Protein AF-A0AAE3U9R0-F1 (afdb_monomer_lite)

Structure (mmCIF, N/CA/C/O backbone):
data_AF-A0AAE3U9R0-F1
#
_entry.id   AF-A0AAE3U9R0-F1
#
loop_
_atom_site.group_PDB
_atom_site.id
_atom_site.type_symbol
_atom_site.label_atom_id
_atom_site.label_alt_id
_atom_site.label_comp_id
_atom_site.label_asym_id
_atom_site.label_entity_id
_atom_site.label_seq_id
_atom_site.pdbx_PDB_ins_code
_atom_site.Cartn_x
_atom_site.Cartn_y
_atom_site.Cartn_z
_atom_site.occupancy
_atom_site.B_iso_or_equiv
_atom_site.auth_seq_id
_atom_site.auth_comp_id
_atom_site.auth_asym_id
_atom_site.auth_atom_id
_atom_site.pdbx_PDB_model_num
ATOM 1 N N . MET A 1 1 ? 64.744 -12.801 -19.631 1.00 51.53 1 MET A N 1
ATOM 2 C CA . MET A 1 1 ? 63.528 -13.128 -20.417 1.00 51.53 1 MET A CA 1
ATOM 3 C C . MET A 1 1 ? 62.252 -13.366 -19.591 1.00 51.53 1 MET A C 1
ATOM 5 O O . MET A 1 1 ? 61.202 -13.497 -20.198 1.00 51.53 1 MET A O 1
ATOM 9 N N . LYS A 1 2 ? 62.270 -13.357 -18.244 1.00 49.38 2 LYS A N 1
ATOM 10 C CA . LYS A 1 2 ? 61.045 -13.528 -17.426 1.00 49.38 2 LYS A CA 1
ATOM 11 C C . LYS A 1 2 ? 60.250 -12.235 -17.146 1.00 49.38 2 LYS A C 1
ATOM 13 O O . LYS A 1 2 ? 59.080 -12.322 -16.808 1.00 49.38 2 LYS A O 1
ATOM 18 N N . ASN A 1 3 ? 60.832 -11.052 -17.374 1.00 50.97 3 ASN A N 1
ATOM 19 C CA . ASN A 1 3 ? 60.183 -9.767 -17.049 1.00 50.97 3 ASN A CA 1
ATOM 20 C C . ASN A 1 3 ? 59.418 -9.115 -18.217 1.00 50.97 3 ASN A C 1
ATOM 22 O O . ASN A 1 3 ? 58.696 -8.151 -18.001 1.00 50.97 3 ASN A O 1
ATOM 26 N N . ILE A 1 4 ? 59.534 -9.638 -19.444 1.00 52.56 4 ILE A N 1
ATOM 27 C CA . ILE A 1 4 ? 58.835 -9.079 -20.618 1.00 52.56 4 ILE A CA 1
ATOM 28 C C . ILE A 1 4 ? 57.393 -9.608 -20.705 1.00 52.56 4 ILE A C 1
ATOM 30 O O . ILE A 1 4 ? 56.491 -8.877 -21.098 1.00 52.56 4 ILE A O 1
ATOM 34 N N . VAL A 1 5 ? 57.141 -10.839 -20.250 1.00 53.44 5 VAL A N 1
ATOM 35 C CA . VAL A 1 5 ? 55.802 -11.460 -20.285 1.00 53.44 5 VAL A CA 1
ATOM 36 C C . VAL A 1 5 ? 54.827 -10.782 -19.310 1.00 53.44 5 VAL A C 1
ATOM 38 O O . VAL A 1 5 ? 53.637 -10.679 -19.595 1.00 53.44 5 VAL A O 1
ATOM 41 N N . PHE A 1 6 ? 55.327 -10.245 -18.193 1.00 50.66 6 PHE A N 1
ATOM 42 C CA . PHE A 1 6 ? 54.487 -9.602 -17.175 1.00 50.66 6 PHE A CA 1
ATOM 43 C C . PHE A 1 6 ? 53.978 -8.215 -17.604 1.00 50.66 6 PHE A C 1
ATOM 45 O O . PHE A 1 6 ? 52.851 -7.840 -17.286 1.00 50.66 6 PHE A O 1
ATOM 52 N N . ILE A 1 7 ? 54.775 -7.478 -18.386 1.00 53.78 7 ILE A N 1
ATOM 53 C CA . ILE A 1 7 ? 54.399 -6.155 -18.905 1.00 53.78 7 ILE A CA 1
ATOM 54 C C . ILE A 1 7 ? 53.303 -6.294 -19.975 1.00 53.78 7 ILE A C 1
ATOM 56 O O . ILE A 1 7 ? 52.332 -5.543 -19.958 1.00 53.78 7 ILE A O 1
ATOM 60 N N . TRP A 1 8 ? 53.378 -7.318 -20.832 1.00 49.31 8 TRP A N 1
ATOM 61 C CA . TRP A 1 8 ? 52.331 -7.597 -21.824 1.00 49.31 8 TRP A CA 1
ATOM 62 C C . TRP A 1 8 ? 51.010 -8.070 -21.196 1.00 49.31 8 TRP A C 1
ATOM 64 O O . TRP A 1 8 ? 49.942 -7.666 -21.656 1.00 49.31 8 TRP A O 1
ATOM 74 N N . ALA A 1 9 ? 51.058 -8.851 -20.111 1.00 52.59 9 ALA A N 1
ATOM 75 C CA . ALA A 1 9 ? 49.856 -9.279 -19.389 1.00 52.59 9 ALA A CA 1
ATOM 76 C C . ALA A 1 9 ? 49.136 -8.109 -18.685 1.00 52.59 9 ALA A C 1
ATOM 78 O O . ALA A 1 9 ? 47.907 -8.052 -18.701 1.00 52.59 9 ALA A O 1
ATOM 79 N N . MET A 1 10 ? 49.869 -7.132 -18.132 1.00 48.03 10 MET A N 1
ATOM 80 C CA . MET A 1 10 ? 49.249 -5.921 -17.573 1.00 48.03 10 MET A CA 1
ATOM 81 C C . MET A 1 10 ? 48.707 -4.972 -18.652 1.00 48.03 10 MET A C 1
ATOM 83 O O . MET A 1 10 ? 47.645 -4.381 -18.450 1.00 48.03 10 MET A O 1
ATOM 87 N N . SER A 1 11 ? 49.360 -4.864 -19.814 1.00 45.25 11 SER A N 1
ATOM 88 C CA . SER A 1 11 ? 48.833 -4.069 -20.933 1.00 45.25 11 SER A CA 1
ATOM 89 C C . SER A 1 11 ? 47.556 -4.669 -21.539 1.00 45.25 11 SER A C 1
ATOM 91 O O . SER A 1 11 ? 46.645 -3.912 -21.865 1.00 45.25 11 SER A O 1
ATOM 93 N N . LEU A 1 12 ? 47.408 -6.000 -21.606 1.00 40.31 12 LEU A N 1
ATOM 94 C CA . LEU A 1 12 ? 46.157 -6.641 -22.054 1.00 40.31 12 LEU A CA 1
ATOM 95 C C . LEU A 1 12 ? 44.992 -6.472 -21.062 1.00 40.31 12 LEU A C 1
ATOM 97 O O . LEU A 1 12 ? 43.841 -6.357 -21.484 1.00 40.31 12 LEU A O 1
ATOM 101 N N . CYS A 1 13 ? 45.270 -6.381 -19.760 1.00 43.38 13 CYS A N 1
ATOM 102 C CA . CYS A 1 13 ? 44.238 -6.081 -18.764 1.00 43.38 13 CYS A CA 1
ATOM 103 C C . CYS A 1 13 ? 43.785 -4.610 -18.791 1.00 43.38 13 CYS A C 1
ATOM 105 O O . CYS A 1 13 ? 42.639 -4.331 -18.447 1.00 43.38 13 CYS A O 1
ATOM 107 N N . MET A 1 14 ? 44.627 -3.672 -19.244 1.00 42.34 14 MET A N 1
ATOM 108 C CA . MET A 1 14 ? 44.237 -2.258 -19.380 1.00 42.34 14 MET A CA 1
ATOM 109 C C . MET A 1 14 ? 43.479 -1.943 -20.678 1.00 42.34 14 MET A C 1
ATOM 111 O O . MET A 1 14 ? 42.683 -1.006 -20.698 1.00 42.34 14 MET A O 1
ATOM 115 N N . VAL A 1 15 ? 43.644 -2.737 -21.742 1.00 43.53 15 VAL A N 1
ATOM 116 C CA . VAL A 1 15 ? 42.887 -2.543 -22.997 1.00 43.53 15 VAL A CA 1
ATOM 117 C C . VAL A 1 15 ? 41.408 -2.940 -22.848 1.00 43.53 15 VAL A C 1
ATOM 119 O O . VAL A 1 15 ? 40.550 -2.341 -23.490 1.00 43.53 15 VAL A O 1
ATOM 122 N N . ASN A 1 16 ? 41.061 -3.842 -21.922 1.00 39.75 16 ASN A N 1
ATOM 123 C CA . ASN A 1 16 ? 39.657 -4.179 -21.639 1.00 39.75 16 ASN A CA 1
ATOM 124 C C . ASN A 1 16 ? 38.906 -3.135 -20.789 1.00 39.75 16 ASN A C 1
ATOM 126 O O . ASN A 1 16 ? 37.683 -3.201 -20.689 1.00 39.75 16 ASN A O 1
ATOM 130 N N . VAL A 1 17 ? 39.596 -2.148 -20.204 1.00 43.44 17 VAL A N 1
ATOM 131 C CA . VAL A 1 17 ? 38.947 -1.091 -19.402 1.00 43.44 17 VAL A CA 1
ATOM 132 C C . VAL A 1 17 ? 38.501 0.097 -20.269 1.00 43.44 17 VAL A C 1
ATOM 134 O O . VAL A 1 17 ? 37.563 0.802 -19.903 1.00 43.44 17 VAL A O 1
ATOM 137 N N . TYR A 1 18 ? 39.073 0.266 -21.466 1.00 38.50 18 TYR A N 1
ATOM 138 C CA . TYR A 1 18 ? 38.728 1.352 -22.399 1.00 38.50 18 TYR A CA 1
ATOM 139 C C . TYR A 1 18 ? 37.767 0.943 -23.531 1.00 38.50 18 TYR A C 1
ATOM 141 O O . TYR A 1 18 ? 37.445 1.752 -24.396 1.00 38.50 18 TYR A O 1
ATOM 149 N N . GLY A 1 19 ? 37.238 -0.284 -23.488 1.00 34.38 19 GLY A N 1
ATOM 150 C CA . GLY A 1 19 ? 36.210 -0.788 -24.406 1.00 34.38 19 GLY A CA 1
ATOM 151 C C . GLY A 1 19 ? 34.762 -0.536 -23.969 1.00 34.38 19 GLY A C 1
ATOM 152 O O . GLY A 1 19 ? 33.849 -1.071 -24.591 1.00 34.38 19 GLY A O 1
ATOM 153 N N . LYS A 1 20 ? 34.505 0.271 -22.927 1.00 40.03 20 LYS A N 1
ATOM 154 C CA . LYS A 1 20 ? 33.169 0.847 -22.700 1.00 40.03 20 LYS A CA 1
ATOM 155 C C . LYS A 1 20 ? 32.967 1.993 -23.689 1.00 40.03 20 LYS A C 1
ATOM 157 O O . LYS A 1 20 ? 32.933 3.160 -23.309 1.00 40.03 20 LYS A O 1
ATOM 162 N N . GLY A 1 21 ? 32.822 1.646 -24.967 1.00 39.19 21 GLY A N 1
ATOM 163 C CA . GLY A 1 21 ? 32.054 2.494 -25.864 1.00 39.19 21 GLY A CA 1
ATOM 164 C C . GLY A 1 21 ? 30.727 2.748 -25.163 1.00 39.19 21 GLY A C 1
ATOM 165 O O . GLY A 1 21 ? 30.045 1.804 -24.764 1.00 39.19 21 GLY A O 1
ATOM 166 N N . THR A 1 22 ? 30.418 4.008 -24.889 1.00 45.16 22 THR A N 1
ATOM 167 C CA . THR A 1 22 ? 29.108 4.424 -24.408 1.00 45.16 22 THR A CA 1
ATOM 168 C C . THR A 1 22 ? 28.106 4.039 -25.489 1.00 45.16 22 THR A C 1
ATOM 170 O O . THR A 1 22 ? 27.842 4.825 -26.394 1.00 45.16 22 THR A O 1
ATOM 173 N N . SER A 1 23 ? 27.603 2.797 -25.446 1.00 57.81 23 SER A N 1
ATOM 174 C CA . SER A 1 23 ? 26.546 2.338 -26.342 1.00 57.81 23 SER A CA 1
ATOM 175 C C . SER A 1 23 ? 25.443 3.376 -26.244 1.00 57.81 23 SER A C 1
ATOM 177 O O . SER A 1 23 ? 24.936 3.626 -25.141 1.00 57.81 23 SER A O 1
ATOM 179 N N . LYS A 1 24 ? 25.153 4.059 -27.349 1.00 70.81 24 LYS A N 1
ATOM 180 C CA . LYS A 1 24 ? 24.226 5.184 -27.341 1.00 70.81 24 LYS A CA 1
ATOM 181 C C . LYS A 1 24 ? 22.866 4.652 -26.903 1.00 70.81 24 LYS A C 1
ATOM 183 O O . LYS A 1 24 ? 22.237 3.888 -27.629 1.00 70.81 24 LYS A O 1
ATOM 188 N N . LYS A 1 25 ? 22.444 5.032 -25.700 1.00 83.31 25 LYS A N 1
ATOM 189 C CA . LYS A 1 25 ? 21.119 4.700 -25.189 1.00 83.31 25 LYS A CA 1
ATOM 190 C C . LYS A 1 25 ? 20.088 5.468 -25.998 1.00 83.31 25 LYS A C 1
ATOM 192 O O . LYS A 1 25 ? 20.292 6.639 -26.316 1.00 83.31 25 LYS A O 1
ATOM 197 N N . LEU A 1 26 ? 19.011 4.789 -26.358 1.00 89.94 26 LEU A N 1
ATOM 198 C CA . LEU A 1 26 ? 17.903 5.368 -27.098 1.00 89.94 26 LEU A CA 1
ATOM 199 C C . LEU A 1 26 ? 16.610 5.057 -26.359 1.00 89.94 26 LEU A C 1
ATOM 201 O O . LEU A 1 26 ? 16.300 3.888 -26.135 1.00 89.94 26 LEU A O 1
ATOM 205 N N . PHE A 1 27 ? 15.840 6.086 -26.024 1.00 93.38 27 PHE A N 1
ATOM 206 C CA . PHE A 1 27 ? 14.496 5.898 -25.498 1.00 93.38 27 PHE A CA 1
ATOM 207 C C . PHE A 1 27 ? 13.456 5.970 -26.612 1.00 93.38 27 PHE A C 1
ATOM 209 O O . PHE A 1 27 ? 13.429 6.918 -27.400 1.00 93.38 27 PHE A O 1
ATOM 216 N N . LEU A 1 28 ? 12.571 4.976 -26.642 1.00 93.94 28 LEU A N 1
ATOM 217 C CA . LEU A 1 28 ? 11.377 4.953 -27.475 1.00 93.94 28 LEU A CA 1
ATOM 218 C C . LEU A 1 28 ? 10.123 5.026 -26.601 1.00 93.94 28 LEU A C 1
ATOM 220 O O . LEU A 1 28 ? 10.100 4.515 -25.480 1.00 93.94 28 LEU A O 1
ATOM 224 N N . SER A 1 29 ? 9.056 5.613 -27.134 1.00 95.56 29 SER A N 1
ATOM 225 C CA . SER A 1 29 ? 7.745 5.666 -26.493 1.00 95.56 29 SER A CA 1
ATOM 226 C C . SER A 1 29 ? 6.625 5.398 -27.484 1.00 95.56 29 SER A C 1
ATOM 228 O O . SER A 1 29 ? 6.721 5.716 -28.667 1.00 95.56 29 SER A O 1
ATOM 230 N N . SER A 1 30 ? 5.527 4.840 -26.991 1.00 94.31 30 SER A N 1
ATOM 231 C CA . SER A 1 30 ? 4.260 4.765 -27.710 1.00 94.31 30 SER A CA 1
ATOM 232 C C . SER A 1 30 ? 3.795 6.141 -28.195 1.00 94.31 30 SER A C 1
ATOM 234 O O . SER A 1 30 ? 3.653 7.075 -27.406 1.00 94.31 30 SER A O 1
ATOM 236 N N . THR A 1 31 ? 3.431 6.238 -29.470 1.00 90.50 31 THR A N 1
ATOM 237 C CA . THR A 1 31 ? 2.897 7.480 -30.064 1.00 90.50 31 THR A CA 1
ATOM 238 C C . THR A 1 31 ? 1.475 7.813 -29.593 1.00 90.50 31 THR A C 1
ATOM 240 O O . THR A 1 31 ? 1.042 8.964 -29.636 1.00 90.50 31 THR A O 1
ATOM 243 N N . LYS A 1 32 ? 0.716 6.809 -29.132 1.00 86.19 32 LYS A N 1
ATOM 244 C CA . LYS A 1 32 ? -0.684 6.951 -28.703 1.00 86.19 32 LYS A CA 1
ATOM 245 C C . LYS A 1 32 ? -0.828 6.789 -27.193 1.00 86.19 32 LYS A C 1
ATOM 247 O O . LYS A 1 32 ? -0.518 5.735 -26.651 1.00 86.19 32 LYS A O 1
ATOM 252 N N . LYS A 1 33 ? -1.486 7.759 -26.548 1.00 78.56 33 LYS A N 1
ATOM 253 C CA . LYS A 1 33 ? -1.755 7.779 -25.092 1.00 78.56 33 LYS A CA 1
ATOM 254 C C . LYS A 1 33 ? -2.581 6.600 -24.555 1.00 78.56 33 LYS A C 1
ATOM 256 O O . LYS A 1 33 ? -2.585 6.360 -23.357 1.00 78.56 33 LYS A O 1
ATOM 261 N N . LYS A 1 34 ? -3.299 5.867 -25.417 1.00 80.69 34 LYS A N 1
ATOM 262 C CA . LYS A 1 34 ? -4.110 4.703 -25.008 1.00 80.69 34 LYS A CA 1
ATOM 263 C C . LYS A 1 34 ? -3.252 3.557 -24.454 1.00 80.69 34 LYS A C 1
ATOM 265 O O . LYS A 1 34 ? -3.737 2.772 -23.644 1.00 80.69 34 LYS A O 1
ATOM 270 N N . HIS A 1 35 ? -2.009 3.439 -24.916 1.00 83.56 35 HIS A N 1
ATOM 271 C CA . HIS A 1 35 ? -1.104 2.367 -24.527 1.00 83.56 35 HIS A CA 1
ATOM 272 C C . HIS A 1 35 ? 0.252 2.966 -24.185 1.00 83.56 35 HIS A C 1
ATOM 274 O O . HIS A 1 35 ? 1.057 3.142 -25.085 1.00 83.56 35 HIS A O 1
ATOM 280 N N . THR A 1 36 ? 0.498 3.271 -22.913 1.00 92.19 36 THR A N 1
ATOM 281 C CA . THR A 1 36 ? 1.771 3.855 -22.481 1.00 92.19 36 THR A CA 1
ATOM 282 C C . THR A 1 36 ? 2.850 2.780 -22.435 1.00 92.19 36 THR A C 1
ATO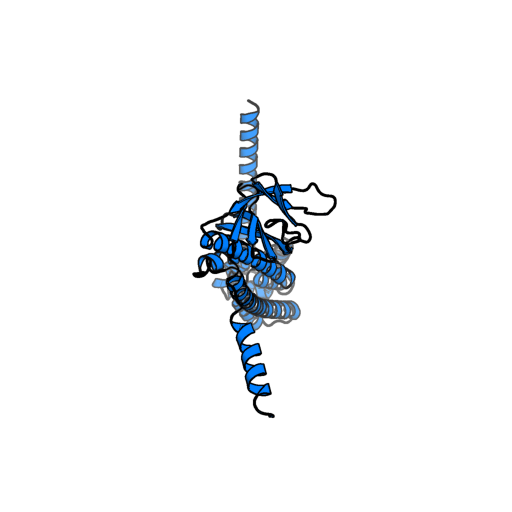M 284 O O . THR A 1 36 ? 2.845 1.916 -21.555 1.00 92.19 36 THR A O 1
ATOM 287 N N . VAL A 1 37 ? 3.764 2.822 -23.401 1.00 95.12 37 VAL A N 1
ATOM 288 C CA . VAL A 1 37 ? 4.928 1.932 -23.467 1.00 95.12 37 VAL A CA 1
ATOM 289 C C . VAL A 1 37 ? 6.182 2.779 -23.582 1.00 95.12 37 VAL A C 1
ATOM 291 O O . VAL A 1 37 ? 6.247 3.632 -24.459 1.00 95.12 37 VAL A O 1
ATOM 294 N N . PHE A 1 38 ? 7.172 2.505 -22.739 1.00 96.25 38 PHE A N 1
ATOM 295 C CA . PHE A 1 38 ? 8.518 3.063 -22.828 1.00 96.25 38 PHE A CA 1
ATOM 296 C C . PHE A 1 38 ? 9.519 1.943 -23.067 1.00 96.25 38 PHE A C 1
ATOM 298 O O . PHE A 1 38 ? 9.351 0.841 -22.546 1.00 96.25 38 PHE A O 1
ATOM 305 N N . ILE A 1 39 ? 10.547 2.209 -23.864 1.00 95.62 39 ILE A N 1
ATOM 306 C CA . ILE A 1 39 ? 11.586 1.234 -24.180 1.00 95.62 39 ILE A CA 1
ATOM 307 C C . ILE A 1 39 ? 12.941 1.930 -24.119 1.00 95.62 39 ILE A C 1
ATOM 309 O O . ILE A 1 39 ? 13.149 2.910 -24.825 1.00 95.62 39 ILE A O 1
ATOM 313 N N . GLU A 1 40 ? 13.862 1.422 -23.307 1.00 95.12 40 GLU A N 1
ATOM 314 C CA . GLU A 1 40 ? 15.283 1.769 -23.407 1.00 95.12 40 GLU A CA 1
ATOM 315 C C . GLU A 1 40 ? 15.958 0.753 -24.327 1.00 95.12 40 GLU A C 1
ATOM 317 O O . GLU A 1 40 ? 15.864 -0.446 -24.082 1.00 95.12 40 GLU A O 1
ATOM 322 N N . ILE A 1 41 ? 16.642 1.212 -25.371 1.00 92.38 41 ILE A N 1
ATOM 323 C CA . ILE A 1 41 ? 17.414 0.373 -26.291 1.00 92.38 41 ILE A CA 1
ATOM 324 C C . ILE A 1 41 ? 18.900 0.702 -26.158 1.00 92.38 41 ILE A C 1
ATOM 326 O O . ILE A 1 41 ? 19.290 1.868 -26.090 1.00 92.38 41 ILE A O 1
ATOM 330 N N . ASN A 1 42 ? 19.725 -0.342 -26.167 1.00 90.06 42 ASN A N 1
ATOM 331 C CA . ASN A 1 42 ? 21.160 -0.275 -26.422 1.00 90.06 42 ASN A CA 1
ATOM 332 C C . ASN A 1 42 ? 21.533 -1.230 -27.577 1.00 90.06 42 ASN A C 1
ATOM 334 O O . ASN A 1 42 ? 20.665 -1.822 -28.219 1.00 90.06 42 ASN A O 1
ATOM 338 N N . ASP A 1 43 ? 22.828 -1.393 -27.849 1.00 86.06 43 ASP A N 1
ATOM 339 C CA . ASP A 1 43 ? 23.314 -2.148 -29.013 1.00 86.06 43 ASP A CA 1
ATOM 340 C C . ASP A 1 43 ? 22.899 -3.631 -29.032 1.00 86.06 43 ASP A C 1
ATOM 342 O O . ASP A 1 43 ? 22.814 -4.231 -30.111 1.00 86.06 43 ASP A O 1
ATOM 346 N N . GLN A 1 44 ? 22.653 -4.223 -27.857 1.00 88.19 44 GLN A N 1
ATOM 347 C CA . GLN A 1 44 ? 22.435 -5.662 -27.675 1.00 88.19 44 GLN A CA 1
ATOM 348 C C . GLN A 1 44 ? 21.081 -6.009 -27.046 1.00 88.19 44 GLN A C 1
ATOM 350 O O . GLN A 1 44 ? 20.549 -7.094 -27.297 1.00 88.19 44 GLN A O 1
ATOM 355 N N . SER A 1 45 ? 20.511 -5.115 -26.240 1.00 92.12 45 SER A N 1
ATOM 356 C CA . SER A 1 45 ? 19.269 -5.359 -25.517 1.00 92.12 45 SER A CA 1
ATOM 357 C C . SER A 1 45 ? 18.320 -4.167 -25.526 1.00 92.12 45 SER A C 1
ATOM 359 O O . SER A 1 45 ? 18.711 -3.019 -25.744 1.00 92.12 45 SER A O 1
ATOM 361 N N . ALA A 1 46 ? 17.052 -4.468 -25.267 1.00 93.88 46 ALA A N 1
ATOM 362 C CA . ALA A 1 46 ? 16.025 -3.481 -25.002 1.00 93.88 46 ALA A CA 1
ATOM 363 C C . ALA A 1 46 ? 15.281 -3.825 -23.707 1.00 93.88 46 ALA A C 1
ATOM 365 O O . ALA A 1 46 ? 15.014 -4.994 -23.431 1.00 93.88 46 ALA A O 1
ATOM 366 N N . TYR A 1 47 ? 14.928 -2.808 -22.930 1.00 95.56 47 TYR A N 1
ATOM 367 C CA . TYR A 1 47 ? 14.132 -2.928 -21.714 1.00 95.56 47 TYR A CA 1
ATOM 368 C C . TYR A 1 47 ? 12.803 -2.228 -21.922 1.00 95.56 47 TYR A C 1
ATOM 370 O O . TYR A 1 47 ? 12.763 -1.021 -22.154 1.00 95.56 47 TYR A O 1
ATOM 378 N N . LEU A 1 48 ? 11.719 -2.990 -21.848 1.00 96.06 48 LEU A N 1
ATOM 379 C CA . LEU A 1 48 ? 10.368 -2.499 -22.056 1.00 96.06 48 LEU A CA 1
ATOM 380 C C . LEU A 1 48 ? 9.661 -2.256 -20.723 1.00 96.06 48 LEU A C 1
ATOM 382 O O . LEU A 1 48 ? 9.708 -3.093 -19.825 1.00 96.06 48 LEU A O 1
ATOM 386 N N . PHE A 1 49 ? 8.922 -1.151 -20.653 1.00 96.44 49 PHE A N 1
ATOM 387 C CA . PHE A 1 49 ? 8.035 -0.775 -19.558 1.00 96.44 49 PHE A CA 1
ATOM 388 C C . PHE A 1 49 ? 6.647 -0.482 -20.118 1.00 96.44 49 PHE A C 1
ATOM 390 O O . PHE A 1 49 ? 6.451 0.482 -20.857 1.00 96.44 49 PHE A O 1
ATOM 397 N N . ARG A 1 50 ? 5.657 -1.292 -19.750 1.00 94.62 50 ARG A N 1
ATOM 398 C CA . ARG A 1 50 ? 4.246 -1.029 -20.044 1.00 94.62 50 ARG A CA 1
ATOM 399 C C . ARG A 1 50 ? 3.584 -0.454 -18.803 1.00 94.62 50 ARG A C 1
ATOM 401 O O . ARG A 1 50 ? 3.527 -1.121 -17.768 1.00 94.62 50 ARG A O 1
ATOM 408 N N . LEU A 1 51 ? 3.051 0.757 -18.921 1.00 94.25 51 LEU A N 1
ATOM 409 C CA . LEU A 1 51 ? 2.405 1.458 -17.818 1.00 94.25 51 LEU A CA 1
ATOM 410 C C . LEU A 1 51 ? 0.889 1.553 -18.014 1.00 94.25 51 LEU A C 1
ATOM 412 O O . LEU A 1 51 ? 0.388 1.735 -19.124 1.00 94.25 51 LEU A O 1
ATOM 416 N N . GLY A 1 52 ? 0.160 1.454 -16.907 1.00 91.31 52 GLY A N 1
ATOM 417 C CA . GLY A 1 52 ? -1.250 1.813 -16.798 1.00 91.31 52 GLY A CA 1
ATOM 418 C C . GLY A 1 52 ? -1.390 3.156 -16.103 1.00 91.31 52 GLY A C 1
ATOM 419 O O . GLY A 1 52 ? -0.631 3.439 -15.184 1.00 91.31 52 GLY A O 1
ATOM 420 N N . TYR A 1 53 ? -2.347 3.977 -16.524 1.00 88.56 53 TYR A N 1
ATOM 421 C CA . TYR A 1 53 ? -2.643 5.251 -15.872 1.00 88.56 53 TYR A CA 1
ATOM 422 C C . TYR A 1 53 ? -3.827 5.102 -14.916 1.00 88.56 53 TYR A C 1
ATOM 424 O O . TYR A 1 53 ? -4.869 4.557 -15.286 1.00 88.56 53 TYR A O 1
ATOM 432 N N . TRP A 1 54 ? -3.669 5.613 -13.700 1.00 83.12 54 TRP A N 1
ATOM 433 C CA . TRP A 1 54 ? -4.665 5.571 -12.640 1.00 83.12 54 TRP A CA 1
ATOM 434 C C . TRP A 1 54 ? -4.984 6.990 -12.200 1.00 83.12 54 TRP A C 1
ATOM 436 O O . TRP A 1 54 ? -4.108 7.718 -11.742 1.00 83.12 54 TRP A O 1
ATOM 446 N N . ASN A 1 55 ? -6.256 7.369 -12.297 1.00 81.31 55 ASN A N 1
ATOM 447 C CA . ASN A 1 55 ? -6.748 8.626 -11.748 1.00 81.31 55 ASN A CA 1
ATOM 448 C C . ASN A 1 55 ? -7.553 8.335 -10.476 1.00 81.31 55 ASN A C 1
ATOM 450 O O . ASN A 1 55 ? -8.570 7.636 -10.528 1.00 81.31 55 ASN A O 1
ATOM 454 N N . LYS A 1 56 ? -7.079 8.820 -9.326 1.00 75.94 56 LYS A N 1
ATOM 455 C CA . LYS A 1 56 ? -7.734 8.659 -8.023 1.00 75.94 56 LYS A CA 1
ATOM 456 C C . LYS A 1 56 ? -7.917 10.031 -7.362 1.00 75.94 56 LYS A C 1
ATOM 458 O O . LYS A 1 56 ? -7.165 10.951 -7.661 1.00 75.94 56 LYS A O 1
ATOM 463 N N . PRO A 1 57 ? -8.859 10.176 -6.410 1.00 75.44 57 PRO A N 1
ATOM 464 C CA . PRO A 1 57 ? -9.067 11.446 -5.703 1.00 75.44 57 PRO A CA 1
ATOM 465 C C . PRO A 1 57 ? -7.815 11.997 -5.000 1.00 75.44 57 PRO A C 1
ATOM 467 O O . PRO A 1 57 ? -7.690 13.200 -4.829 1.00 75.44 57 PRO A O 1
ATOM 470 N N . MET A 1 58 ? -6.895 11.114 -4.598 1.00 72.19 58 MET A N 1
ATOM 471 C CA . MET A 1 58 ? -5.631 11.456 -3.929 1.00 72.19 58 MET A CA 1
ATOM 472 C C . MET A 1 58 ? -4.499 11.820 -4.905 1.00 72.19 58 MET A C 1
ATOM 474 O O . MET A 1 58 ? -3.418 12.184 -4.458 1.00 72.19 58 MET A O 1
ATOM 478 N N . GLY A 1 59 ? -4.725 11.703 -6.216 1.00 75.62 59 GLY A N 1
ATOM 479 C CA . GLY A 1 59 ? -3.736 12.000 -7.246 1.00 75.62 59 GLY A CA 1
ATOM 480 C C . GLY A 1 59 ? -3.817 11.055 -8.441 1.00 75.62 59 GLY A C 1
ATOM 481 O O . GLY A 1 59 ? -4.454 9.997 -8.405 1.00 75.62 59 GLY A O 1
ATOM 482 N N . SER A 1 60 ? -3.135 11.438 -9.515 1.00 82.06 60 SER A N 1
ATOM 483 C CA . SER A 1 60 ? -2.912 10.565 -10.661 1.00 82.06 60 SER A CA 1
ATOM 484 C C . SER A 1 60 ? -1.550 9.895 -10.576 1.00 82.06 60 SER A C 1
ATOM 486 O O . SER A 1 60 ? -0.561 10.562 -10.284 1.00 82.06 60 SER A O 1
ATOM 488 N N . SER A 1 61 ? -1.487 8.607 -10.889 1.00 87.62 61 SER A N 1
ATOM 489 C CA . SER A 1 61 ? -0.239 7.850 -10.945 1.00 87.62 61 SER A CA 1
ATOM 490 C C . SER A 1 61 ? -0.209 6.905 -12.139 1.00 87.62 61 SER A C 1
ATOM 492 O O . SER A 1 61 ? -1.210 6.665 -12.819 1.00 87.62 61 SER A O 1
ATOM 494 N N . TYR A 1 62 ? 0.970 6.356 -12.379 1.00 91.06 62 TYR A N 1
ATOM 495 C CA . TYR A 1 62 ? 1.183 5.209 -13.228 1.00 91.06 62 TYR A CA 1
ATOM 496 C C . TYR A 1 62 ? 1.341 3.952 -12.373 1.00 91.06 62 TYR A C 1
ATOM 498 O O . TYR A 1 62 ? 1.823 3.996 -11.243 1.00 91.06 62 TYR A O 1
ATOM 506 N N . SER A 1 63 ? 0.972 2.810 -12.941 1.00 90.75 63 SER A N 1
ATOM 507 C CA . SER A 1 63 ? 1.320 1.485 -12.434 1.00 90.75 63 SER A CA 1
ATOM 508 C C . SER A 1 63 ? 2.124 0.742 -13.489 1.00 90.75 63 SER A C 1
ATOM 510 O O . SER A 1 63 ? 1.757 0.746 -14.666 1.00 90.75 63 SER A O 1
ATOM 512 N N . LEU A 1 64 ? 3.166 0.043 -13.074 1.00 93.38 64 LEU A N 1
ATOM 513 C CA . LEU A 1 64 ? 3.916 -0.865 -13.920 1.00 93.38 64 LEU A CA 1
ATOM 514 C C . LEU A 1 64 ? 3.088 -2.138 -14.134 1.00 93.38 64 LEU A C 1
ATOM 516 O O . LEU A 1 64 ? 2.886 -2.917 -13.210 1.00 93.38 64 LEU A O 1
ATOM 520 N N . ILE A 1 65 ? 2.569 -2.320 -15.349 1.00 91.19 65 ILE A N 1
ATOM 521 C CA . ILE A 1 65 ? 1.771 -3.501 -15.717 1.00 91.19 65 ILE A CA 1
ATOM 522 C C . ILE A 1 65 ? 2.698 -4.661 -16.065 1.00 91.19 65 ILE A C 1
ATOM 524 O O . ILE A 1 65 ? 2.457 -5.799 -15.675 1.00 91.19 65 ILE A O 1
ATOM 528 N N . GLN A 1 66 ? 3.732 -4.370 -16.852 1.00 91.31 66 GLN A N 1
ATOM 529 C CA . GLN A 1 66 ? 4.633 -5.377 -17.387 1.00 91.31 66 GLN A CA 1
ATOM 530 C C . GLN A 1 66 ? 5.996 -4.756 -17.670 1.00 91.31 66 GLN A C 1
ATOM 532 O O . GLN A 1 66 ? 6.087 -3.635 -18.178 1.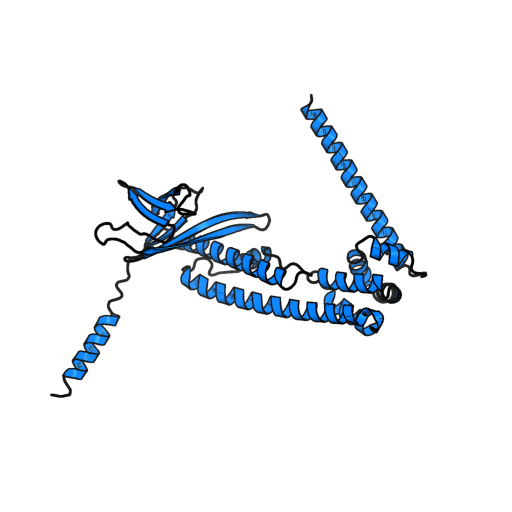00 91.31 66 GLN A O 1
ATOM 537 N N . THR A 1 67 ? 7.038 -5.532 -17.400 1.00 94.00 67 THR A N 1
ATOM 538 C CA . THR A 1 67 ? 8.374 -5.327 -17.951 1.00 94.00 67 THR A CA 1
ATOM 539 C C . THR A 1 67 ? 8.761 -6.514 -18.818 1.00 94.00 67 THR A C 1
ATOM 541 O O . THR A 1 67 ? 8.267 -7.624 -18.616 1.00 94.00 67 THR A O 1
ATOM 544 N N . ASP A 1 68 ? 9.622 -6.285 -19.802 1.00 94.12 68 ASP A N 1
ATOM 545 C CA . ASP A 1 68 ? 10.252 -7.360 -20.567 1.00 94.12 68 ASP A CA 1
ATOM 546 C C . ASP A 1 68 ? 11.682 -6.949 -20.925 1.00 94.12 68 ASP A C 1
ATOM 548 O O . ASP A 1 68 ? 11.969 -5.762 -21.111 1.00 94.12 68 ASP A O 1
ATOM 552 N N . THR A 1 69 ? 12.565 -7.935 -21.021 1.00 94.44 69 THR A N 1
ATOM 553 C CA . THR A 1 69 ? 13.936 -7.748 -21.492 1.00 94.44 69 THR A CA 1
ATOM 554 C C . THR A 1 69 ? 14.043 -8.447 -22.832 1.00 94.44 69 THR A C 1
ATOM 556 O O . THR A 1 69 ? 13.821 -9.652 -22.932 1.00 94.44 69 THR A O 1
ATOM 559 N N . LEU A 1 70 ? 14.379 -7.691 -23.868 1.00 94.75 70 LEU A N 1
ATOM 560 C CA . LEU A 1 70 ? 14.479 -8.192 -25.225 1.00 94.75 70 LEU A CA 1
ATOM 561 C C . LEU A 1 70 ? 15.942 -8.247 -25.652 1.00 94.75 70 LEU A C 1
ATOM 563 O O . LEU A 1 70 ? 16.724 -7.340 -25.362 1.00 94.75 70 LEU A O 1
ATOM 567 N N . SER A 1 71 ? 16.292 -9.284 -26.404 1.00 93.88 71 SER A N 1
ATOM 568 C CA . SER A 1 71 ? 17.614 -9.436 -27.006 1.00 93.88 71 SER A CA 1
ATOM 569 C C . SER A 1 71 ? 17.546 -9.171 -28.501 1.00 93.88 71 SER A C 1
ATOM 571 O O . SER A 1 71 ? 16.609 -9.604 -29.186 1.00 93.88 71 SER A O 1
ATOM 573 N N . ARG A 1 72 ? 18.554 -8.468 -29.014 1.00 90.12 72 ARG A N 1
ATOM 574 C CA . ARG A 1 72 ? 18.707 -8.242 -30.449 1.00 90.12 72 ARG A CA 1
ATOM 575 C C . ARG A 1 72 ? 18.950 -9.572 -31.158 1.00 90.12 72 ARG A C 1
ATOM 577 O O . ARG A 1 72 ? 19.823 -10.335 -30.759 1.00 90.12 72 ARG A O 1
ATOM 584 N N . GLN A 1 73 ? 18.186 -9.842 -32.210 1.00 87.62 73 GLN A N 1
ATOM 585 C CA . GLN A 1 73 ? 18.251 -11.129 -32.915 1.00 87.62 73 GLN A CA 1
ATOM 586 C C . GLN A 1 73 ? 19.230 -11.136 -34.088 1.00 87.62 73 GLN A C 1
ATOM 588 O O . GLN A 1 73 ? 19.745 -12.185 -34.459 1.00 87.62 73 GLN A O 1
ATOM 593 N N . SER A 1 74 ? 19.484 -9.978 -34.698 1.00 76.56 74 SER A N 1
ATOM 594 C CA . SER A 1 74 ? 20.393 -9.870 -35.836 1.00 76.56 74 SER A CA 1
ATOM 595 C C . SER A 1 74 ? 21.132 -8.539 -35.825 1.00 76.56 74 SER A C 1
ATOM 597 O O . SER A 1 74 ? 20.569 -7.498 -35.484 1.00 76.56 74 SER A O 1
ATOM 599 N N . SER A 1 75 ? 22.401 -8.560 -36.232 1.00 67.56 75 SER A N 1
ATOM 600 C CA . SER A 1 75 ? 23.181 -7.345 -36.477 1.00 67.56 75 SER A CA 1
ATOM 601 C C . SER A 1 75 ? 22.703 -6.593 -37.727 1.00 67.56 75 SER A C 1
ATOM 603 O O . SER A 1 75 ? 22.917 -5.386 -37.815 1.00 67.56 75 SER A O 1
ATOM 605 N N . ILE A 1 76 ? 22.016 -7.276 -38.652 1.00 67.25 76 ILE A N 1
ATOM 606 C CA . ILE A 1 76 ? 21.572 -6.728 -39.943 1.00 67.25 76 ILE A CA 1
ATOM 607 C C . ILE A 1 76 ? 20.297 -5.888 -39.783 1.00 67.25 76 ILE A C 1
ATOM 609 O O . ILE A 1 76 ? 20.196 -4.814 -40.369 1.00 67.25 76 ILE A O 1
ATOM 613 N N . ASP A 1 77 ? 19.345 -6.334 -38.958 1.00 72.44 77 ASP A N 1
ATOM 614 C CA . ASP A 1 77 ? 18.163 -5.538 -38.614 1.00 72.44 77 ASP A CA 1
ATOM 615 C C . ASP A 1 77 ? 18.394 -4.823 -37.278 1.00 72.44 77 ASP A C 1
ATOM 617 O O . ASP A 1 77 ? 18.324 -5.421 -36.202 1.00 72.44 77 ASP A O 1
ATOM 621 N N . ALA A 1 78 ? 18.693 -3.525 -37.353 1.00 73.00 78 ALA A N 1
ATOM 622 C CA . ALA A 1 78 ? 18.979 -2.690 -36.190 1.00 73.00 78 ALA A CA 1
ATOM 623 C C . ALA A 1 78 ? 17.828 -2.603 -35.174 1.00 73.00 78 ALA A C 1
ATOM 625 O O . ALA A 1 78 ? 18.072 -2.209 -34.037 1.00 73.00 78 ALA A O 1
ATOM 626 N N . TYR A 1 79 ? 16.602 -2.980 -35.554 1.00 80.19 79 TYR A N 1
ATOM 627 C CA . TYR A 1 79 ? 15.415 -2.829 -34.714 1.00 80.19 79 TYR A CA 1
ATOM 628 C C . TYR A 1 79 ? 14.668 -4.138 -34.453 1.00 80.19 79 TYR A C 1
ATOM 630 O O . TYR A 1 79 ? 13.546 -4.097 -33.946 1.00 80.19 79 TYR A O 1
ATOM 638 N N . LEU A 1 80 ? 15.274 -5.292 -34.746 1.00 89.75 80 LEU A N 1
ATOM 639 C CA . LEU A 1 80 ? 14.693 -6.588 -34.405 1.00 89.75 80 LEU A CA 1
ATOM 640 C C . LEU A 1 80 ? 15.143 -7.051 -33.014 1.00 89.75 80 LEU A C 1
ATOM 642 O O . LEU A 1 80 ? 16.215 -7.643 -32.849 1.00 89.75 80 LEU A O 1
ATOM 646 N N . PHE A 1 81 ? 14.274 -6.834 -32.027 1.00 93.56 81 PHE A N 1
ATOM 647 C CA . PHE A 1 81 ? 14.448 -7.318 -30.655 1.00 93.56 81 PHE A CA 1
ATOM 648 C C . PHE A 1 81 ? 13.301 -8.255 -30.284 1.00 93.56 81 PHE A C 1
ATOM 650 O O . PHE A 1 81 ? 12.142 -7.969 -30.584 1.00 93.56 81 PHE A O 1
ATOM 657 N N . ILE A 1 82 ? 13.612 -9.367 -29.620 1.00 92.69 82 ILE A N 1
ATOM 658 C CA . ILE A 1 82 ? 12.617 -10.349 -29.169 1.00 92.69 82 ILE A CA 1
ATOM 659 C C . ILE A 1 82 ? 12.817 -10.605 -27.676 1.00 92.69 82 ILE A C 1
ATOM 661 O O . ILE A 1 82 ? 13.940 -10.863 -27.241 1.00 92.69 82 ILE A O 1
ATOM 665 N N . GLY A 1 83 ? 11.733 -10.493 -26.911 1.00 91.56 83 GLY A N 1
ATOM 666 C CA . GLY A 1 83 ? 11.633 -10.880 -25.506 1.00 91.56 83 GLY A CA 1
ATOM 667 C C . GLY A 1 83 ? 10.668 -12.046 -25.324 1.00 91.56 83 GLY A C 1
ATOM 668 O O . GLY A 1 83 ? 10.326 -12.745 -26.278 1.00 91.56 83 GLY A O 1
ATOM 669 N N . THR A 1 84 ? 10.206 -12.243 -24.092 1.00 89.44 84 THR A N 1
ATOM 670 C CA . THR A 1 84 ? 9.329 -13.378 -23.754 1.00 89.44 84 THR A CA 1
ATOM 671 C C . THR A 1 84 ? 7.950 -13.223 -24.387 1.00 89.44 84 THR A C 1
ATOM 673 O O . THR A 1 84 ? 7.421 -14.148 -24.994 1.00 89.44 84 THR A O 1
ATOM 676 N N . ASN A 1 85 ? 7.375 -12.029 -24.252 1.00 87.56 85 ASN A N 1
ATOM 677 C CA . ASN A 1 85 ? 5.999 -11.718 -24.643 1.00 87.56 85 ASN A CA 1
ATOM 678 C C . ASN A 1 85 ? 5.935 -10.492 -25.560 1.00 87.56 85 ASN A C 1
ATOM 680 O O . ASN A 1 85 ? 4.860 -9.959 -25.852 1.00 87.56 85 ASN A O 1
ATOM 684 N N . THR A 1 86 ? 7.100 -10.002 -25.977 1.00 93.06 86 THR A N 1
ATOM 685 C CA . THR A 1 86 ? 7.239 -8.741 -26.687 1.00 93.06 86 THR A CA 1
ATOM 686 C C . THR A 1 86 ? 8.214 -8.864 -27.847 1.00 93.06 86 THR A C 1
ATOM 688 O O . THR A 1 86 ? 9.187 -9.617 -27.808 1.00 93.06 86 THR A O 1
ATOM 691 N N . LYS A 1 87 ? 7.942 -8.117 -28.914 1.00 94.00 87 LYS A N 1
ATOM 692 C CA . LYS A 1 87 ? 8.827 -8.007 -30.072 1.00 94.00 87 LYS A CA 1
ATOM 693 C C . LYS A 1 87 ? 8.869 -6.568 -30.546 1.00 94.00 87 LYS A C 1
ATOM 695 O O . LYS A 1 87 ? 7.821 -5.955 -30.727 1.00 94.00 87 LYS A O 1
ATOM 700 N N . ILE A 1 88 ? 10.063 -6.054 -30.801 1.00 94.38 88 ILE A N 1
ATOM 701 C CA . ILE A 1 88 ? 10.263 -4.797 -31.520 1.00 94.38 88 ILE A CA 1
ATOM 702 C C . ILE A 1 88 ? 10.638 -5.160 -32.949 1.00 94.38 88 ILE A C 1
ATOM 704 O O . ILE A 1 88 ? 11.441 -6.066 -33.179 1.00 94.38 88 ILE A O 1
ATOM 708 N N . GLN A 1 89 ? 10.006 -4.492 -33.906 1.00 93.19 89 GLN A N 1
ATOM 709 C CA . GLN A 1 89 ? 10.354 -4.630 -35.310 1.00 93.19 89 GLN A CA 1
ATOM 710 C C . GLN A 1 89 ? 10.094 -3.332 -36.062 1.00 93.19 89 GLN A C 1
ATOM 712 O O . GLN A 1 89 ? 9.170 -2.574 -35.743 1.00 93.19 89 GLN A O 1
ATOM 717 N N . LYS A 1 90 ? 10.880 -3.121 -37.113 1.00 91.31 90 LYS A N 1
ATOM 718 C CA . LYS A 1 90 ? 10.583 -2.122 -38.127 1.00 91.31 90 LYS A CA 1
ATOM 719 C C . LYS A 1 90 ? 9.681 -2.742 -39.189 1.00 91.31 90 LYS A C 1
ATOM 721 O O . LYS A 1 90 ? 9.925 -3.849 -39.654 1.00 91.31 90 LYS A O 1
ATOM 726 N N . ASP A 1 91 ? 8.626 -2.031 -39.552 1.00 89.81 91 ASP A N 1
ATOM 727 C CA . ASP A 1 91 ? 7.734 -2.400 -40.647 1.00 89.81 91 ASP A CA 1
ATOM 728 C C . ASP A 1 91 ? 7.591 -1.173 -41.549 1.00 89.81 91 ASP A C 1
ATOM 730 O O . ASP A 1 91 ? 7.137 -0.110 -41.111 1.00 89.81 91 ASP A O 1
ATOM 734 N N . GLN A 1 92 ? 8.084 -1.295 -42.784 1.00 87.00 92 GLN A N 1
ATOM 735 C CA . GLN A 1 92 ? 8.316 -0.174 -43.696 1.00 87.00 92 GLN A CA 1
ATOM 736 C C . GLN A 1 92 ? 9.203 0.904 -43.036 1.00 87.00 92 GLN A C 1
ATOM 738 O O . GLN A 1 92 ? 10.353 0.640 -42.686 1.00 87.00 92 GLN A O 1
ATOM 743 N N . ASN A 1 93 ? 8.674 2.112 -42.834 1.00 87.25 93 ASN A N 1
ATOM 744 C CA . ASN A 1 93 ? 9.382 3.241 -42.226 1.00 87.25 93 ASN A CA 1
ATOM 745 C C . ASN A 1 93 ? 8.956 3.524 -40.781 1.00 87.25 93 ASN A C 1
ATOM 747 O O . ASN A 1 93 ? 9.313 4.566 -40.240 1.00 87.25 93 ASN A O 1
ATOM 751 N N . LYS A 1 94 ? 8.206 2.616 -40.148 1.00 93.19 94 LYS A N 1
ATOM 752 C CA . LYS A 1 94 ? 7.689 2.804 -38.791 1.00 93.19 94 LYS A CA 1
ATOM 753 C C . LYS A 1 94 ? 8.195 1.726 -37.845 1.00 93.19 94 LYS A C 1
ATOM 755 O O . LYS A 1 94 ? 8.389 0.575 -38.239 1.00 93.19 94 LYS A O 1
ATOM 760 N N . LEU A 1 95 ? 8.400 2.110 -36.589 1.00 94.38 95 LEU A N 1
ATOM 761 C CA . LEU A 1 95 ? 8.760 1.192 -35.519 1.00 94.38 95 LEU A CA 1
ATOM 762 C C . LEU A 1 95 ? 7.510 0.760 -34.765 1.00 94.38 95 LEU A C 1
ATOM 764 O O . LEU A 1 95 ? 6.630 1.563 -34.445 1.00 94.38 95 LEU A O 1
ATOM 768 N N . TYR A 1 96 ? 7.450 -0.532 -34.470 1.00 95.44 96 TYR A N 1
ATOM 769 C CA . TYR A 1 96 ? 6.355 -1.120 -33.725 1.00 95.44 96 TYR A CA 1
ATOM 770 C C . TYR A 1 96 ? 6.878 -1.981 -32.591 1.00 95.44 96 TYR A C 1
ATOM 772 O O . TYR A 1 96 ? 7.843 -2.729 -32.755 1.00 95.44 96 TYR A O 1
ATOM 780 N N . VAL A 1 97 ? 6.159 -1.937 -31.475 1.00 95.38 97 VAL A N 1
ATOM 781 C CA . VAL A 1 97 ? 6.198 -2.983 -30.464 1.00 95.38 97 VAL A CA 1
ATOM 782 C C . VAL A 1 97 ? 4.952 -3.851 -30.596 1.00 95.38 97 VAL A C 1
ATOM 784 O O . VAL A 1 97 ? 3.822 -3.363 -30.691 1.00 95.38 97 VAL A O 1
ATOM 787 N N . LEU A 1 98 ? 5.174 -5.154 -30.646 1.00 94.50 98 LEU A N 1
ATOM 788 C CA . LEU A 1 98 ? 4.155 -6.184 -30.623 1.00 94.50 98 LEU A CA 1
ATOM 789 C C . LEU A 1 98 ? 4.106 -6.743 -29.207 1.00 94.50 98 LEU A C 1
ATOM 791 O O . LEU A 1 98 ? 5.111 -7.256 -28.718 1.00 94.50 98 LEU A O 1
ATOM 795 N N . LEU A 1 99 ? 2.955 -6.624 -28.554 1.00 91.56 99 LEU A N 1
ATOM 796 C CA . LEU A 1 99 ? 2.714 -7.167 -27.221 1.00 91.56 99 LEU A CA 1
ATOM 797 C C . LEU A 1 99 ? 1.773 -8.364 -27.325 1.00 91.56 99 LEU A C 1
ATOM 799 O O . LEU A 1 99 ? 0.710 -8.261 -27.942 1.00 91.56 99 LEU A O 1
ATOM 803 N N . SER A 1 100 ? 2.144 -9.471 -26.691 1.00 85.31 100 SER A N 1
ATOM 804 C CA . SER A 1 100 ? 1.285 -10.635 -26.519 1.00 85.31 100 SER A CA 1
ATOM 805 C C . SER A 1 100 ? 1.114 -10.915 -25.031 1.00 85.31 100 SER A C 1
ATOM 807 O O . SER A 1 100 ? 2.084 -11.215 -24.348 1.00 85.31 100 SER A O 1
ATOM 809 N N . ASP A 1 101 ? -0.105 -10.801 -24.502 1.00 70.25 101 ASP A N 1
ATOM 810 C CA . ASP A 1 101 ? -0.341 -11.099 -23.082 1.00 70.25 101 ASP A CA 1
ATOM 811 C C . ASP A 1 101 ? -0.214 -12.616 -22.794 1.00 70.25 101 ASP A C 1
ATOM 813 O O . ASP A 1 101 ? 0.083 -12.998 -21.667 1.00 70.25 101 ASP A O 1
ATOM 817 N N . THR A 1 102 ? -0.437 -13.471 -23.805 1.00 61.03 102 THR A N 1
ATOM 818 C CA . THR A 1 102 ? -0.269 -14.943 -23.804 1.00 61.03 102 THR A CA 1
ATOM 819 C C . THR A 1 102 ? -0.128 -15.448 -25.251 1.00 61.03 102 THR A C 1
ATOM 821 O O . THR A 1 102 ? -0.705 -14.808 -26.131 1.00 61.03 102 THR A O 1
ATOM 824 N N . PRO A 1 103 ? 0.507 -16.607 -25.529 1.00 55.88 103 PRO A N 1
ATOM 825 C CA . PRO A 1 103 ? 0.673 -17.140 -26.892 1.00 55.88 103 PRO A CA 1
ATOM 826 C C . PRO A 1 103 ? -0.617 -17.185 -27.734 1.00 55.88 103 PRO A C 1
ATOM 828 O O . PRO A 1 103 ? -0.577 -16.892 -28.925 1.00 55.88 103 PRO A O 1
ATOM 831 N N . ASP A 1 104 ? -1.762 -17.457 -27.096 1.00 60.53 104 ASP A N 1
ATOM 832 C CA . ASP A 1 104 ? -3.064 -17.626 -27.761 1.00 60.53 104 ASP A CA 1
ATOM 833 C C . ASP A 1 104 ? -3.896 -16.334 -27.889 1.00 60.53 104 ASP A C 1
ATOM 835 O O . ASP A 1 104 ? -5.021 -16.351 -28.395 1.00 60.53 104 ASP A O 1
ATOM 839 N N . LYS A 1 105 ? -3.393 -15.192 -27.399 1.00 71.50 105 LYS A N 1
ATOM 840 C CA . LYS A 1 105 ? -4.119 -13.913 -27.446 1.00 71.50 105 LYS A CA 1
ATOM 841 C C . LYS A 1 105 ? -3.740 -13.088 -28.670 1.00 71.50 105 LYS A C 1
ATOM 843 O O . LYS A 1 105 ? -2.645 -13.170 -29.217 1.00 71.50 105 LYS A O 1
ATOM 848 N N . LYS A 1 106 ? -4.671 -12.220 -29.073 1.00 79.38 106 LYS A N 1
ATOM 849 C CA . LYS A 1 106 ? -4.471 -11.254 -30.156 1.00 79.38 106 LYS A CA 1
ATOM 850 C C . LYS A 1 106 ? -3.261 -10.364 -29.855 1.00 79.38 106 LYS A C 1
ATOM 852 O O . LYS A 1 106 ? -3.276 -9.611 -28.883 1.00 79.38 106 LYS A O 1
ATOM 857 N N . VAL A 1 107 ? -2.267 -10.407 -30.738 1.00 88.12 107 VAL A N 1
ATOM 858 C CA . VAL A 1 107 ? -1.085 -9.543 -30.674 1.00 88.12 107 VAL A CA 1
ATOM 859 C C . VAL A 1 107 ? -1.500 -8.083 -30.846 1.00 88.12 107 VAL A C 1
ATOM 861 O O . VAL A 1 107 ? -2.135 -7.704 -31.836 1.00 88.12 107 VAL A O 1
ATOM 864 N N . LEU A 1 108 ? -1.130 -7.248 -29.880 1.00 90.19 108 LEU A N 1
ATOM 865 C CA . LEU A 1 108 ? -1.346 -5.810 -29.923 1.00 90.19 108 LEU A CA 1
ATOM 866 C C . LEU A 1 108 ? -0.144 -5.135 -30.592 1.00 90.19 108 LEU A C 1
ATOM 868 O O . LEU A 1 108 ? 0.962 -5.164 -30.060 1.00 90.19 108 LEU A O 1
ATOM 872 N N . LYS A 1 109 ? -0.369 -4.505 -31.750 1.00 93.25 109 LYS A N 1
ATOM 873 C CA . LYS A 1 109 ? 0.641 -3.731 -32.489 1.00 93.25 109 LYS A CA 1
ATOM 874 C C . LYS A 1 109 ? 0.555 -2.252 -32.104 1.00 93.25 109 LYS A C 1
ATOM 876 O O . LYS A 1 109 ? -0.454 -1.604 -32.384 1.00 93.25 109 LYS A O 1
ATOM 881 N N . ILE A 1 110 ? 1.602 -1.722 -31.474 1.00 94.56 110 ILE A N 1
ATOM 882 C CA . ILE A 1 110 ? 1.687 -0.329 -31.011 1.00 94.56 110 ILE A CA 1
ATOM 883 C C . ILE A 1 110 ? 2.825 0.367 -31.752 1.00 94.56 110 ILE A C 1
ATOM 885 O O . ILE A 1 110 ? 3.949 -0.122 -31.766 1.00 94.56 110 ILE A O 1
ATOM 889 N N . GLU A 1 111 ? 2.527 1.507 -32.369 1.00 95.81 111 GLU A N 1
ATOM 890 C CA . GLU A 1 111 ? 3.528 2.366 -33.008 1.00 95.81 111 GLU A CA 1
ATOM 891 C C . GLU A 1 111 ? 4.332 3.118 -31.943 1.00 95.81 111 GLU A C 1
ATOM 893 O O . GLU A 1 111 ? 3.744 3.757 -31.061 1.00 95.81 111 GLU A O 1
ATOM 898 N N . ILE A 1 112 ? 5.656 3.037 -32.042 1.00 95.75 112 ILE A N 1
ATOM 899 C CA . ILE A 1 112 ? 6.614 3.657 -31.122 1.00 95.75 112 ILE A CA 1
ATOM 900 C C . ILE A 1 112 ? 7.532 4.611 -31.884 1.00 95.75 112 ILE A C 1
ATOM 902 O O . ILE A 1 112 ? 7.805 4.399 -33.064 1.00 95.75 112 ILE A O 1
ATOM 906 N N . ASP A 1 113 ? 8.019 5.641 -31.204 1.00 94.75 113 ASP A N 1
ATOM 907 C CA . ASP A 1 113 ? 8.935 6.628 -31.771 1.00 94.75 113 ASP A CA 1
ATOM 908 C C . ASP A 1 113 ? 9.994 7.056 -30.751 1.00 94.75 113 ASP A C 1
ATOM 910 O O . ASP A 1 113 ? 9.841 6.837 -29.548 1.00 94.75 113 ASP A O 1
ATOM 914 N N . THR A 1 114 ? 11.078 7.646 -31.242 1.00 92.06 114 THR A N 1
ATOM 915 C CA . THR A 1 114 ? 12.172 8.173 -30.429 1.00 92.06 114 THR A CA 1
ATOM 916 C C . THR A 1 114 ? 11.696 9.341 -29.581 1.00 92.06 114 THR A C 1
ATOM 918 O O . THR A 1 114 ? 10.965 10.212 -30.050 1.00 92.06 114 THR A O 1
ATOM 921 N N . VAL A 1 115 ? 12.151 9.391 -28.332 1.00 90.19 115 VAL A N 1
ATOM 922 C CA . VAL A 1 115 ? 11.854 10.491 -27.416 1.00 90.19 115 VAL A CA 1
ATOM 923 C C . VAL A 1 115 ? 13.116 11.276 -27.102 1.00 90.19 115 VAL A C 1
ATOM 925 O O . VAL A 1 115 ? 14.189 10.709 -26.925 1.00 90.19 115 VAL A O 1
ATOM 928 N N . THR A 1 116 ? 12.974 12.597 -27.030 1.00 85.56 116 THR A N 1
ATOM 929 C CA . THR A 1 116 ? 14.062 13.528 -26.705 1.00 85.56 116 THR A CA 1
ATOM 930 C C . THR A 1 116 ? 14.125 13.879 -25.217 1.00 85.56 116 THR A C 1
ATOM 932 O O . THR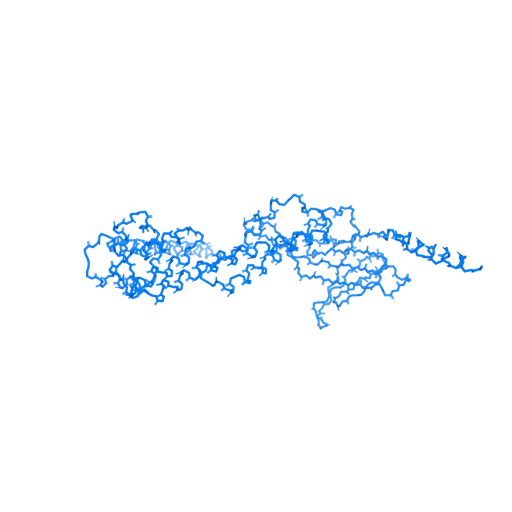 A 1 116 ? 15.192 14.216 -24.715 1.00 85.56 116 THR A O 1
ATOM 935 N N . ASN A 1 117 ? 13.002 13.790 -24.498 1.00 90.25 117 ASN A N 1
ATOM 936 C CA . ASN A 1 117 ? 12.913 14.086 -23.069 1.00 90.25 117 ASN A CA 1
ATOM 937 C C . ASN A 1 117 ? 13.048 12.816 -22.211 1.00 90.25 117 ASN A C 1
ATOM 939 O O . ASN A 1 117 ? 12.062 12.250 -21.736 1.00 90.25 117 ASN A O 1
ATOM 943 N N . GLU A 1 118 ? 14.284 12.358 -22.013 1.00 90.06 118 GLU A N 1
ATOM 944 C CA . GLU A 1 118 ? 14.576 11.168 -21.198 1.00 90.06 118 GLU A CA 1
ATOM 945 C C . GLU A 1 118 ? 14.177 11.349 -19.724 1.00 90.06 118 GLU A C 1
ATOM 947 O O . GLU A 1 118 ? 13.755 10.402 -19.059 1.00 90.06 118 GLU A O 1
ATOM 952 N N . THR A 1 119 ? 14.272 12.577 -19.212 1.00 92.44 119 THR A N 1
ATOM 953 C CA . THR A 1 119 ? 13.926 12.946 -17.833 1.00 92.44 119 THR A CA 1
ATOM 954 C C . THR A 1 119 ? 12.457 12.653 -17.522 1.00 92.44 119 THR A C 1
ATOM 956 O O . THR A 1 119 ? 12.130 12.078 -16.483 1.00 92.44 119 THR A O 1
ATOM 959 N N . GLU A 1 120 ? 11.560 12.997 -18.448 1.00 92.12 120 GLU A N 1
ATOM 960 C CA . GLU A 1 120 ? 10.124 12.750 -18.305 1.00 92.12 120 GLU A CA 1
ATOM 961 C C . GLU A 1 120 ? 9.788 11.252 -18.369 1.00 92.12 120 GLU A C 1
ATOM 963 O O . GLU A 1 120 ? 8.988 10.760 -17.571 1.00 92.12 120 GLU A O 1
ATOM 968 N N . ILE A 1 121 ? 10.448 10.499 -19.256 1.00 93.06 121 ILE A N 1
ATOM 969 C CA . ILE A 1 121 ? 10.290 9.038 -19.318 1.00 93.06 121 ILE A CA 1
ATOM 970 C C . ILE A 1 121 ? 10.684 8.395 -17.992 1.00 93.06 121 ILE A C 1
ATOM 972 O O . ILE A 1 121 ? 9.924 7.588 -17.450 1.00 93.06 121 ILE A O 1
ATOM 976 N N . ASN A 1 122 ? 11.852 8.759 -17.458 1.00 95.31 122 ASN A N 1
ATOM 977 C CA . ASN A 1 122 ? 12.309 8.239 -16.177 1.00 95.31 122 ASN A CA 1
ATOM 978 C C . ASN A 1 122 ? 11.306 8.564 -15.067 1.00 95.31 122 ASN A C 1
ATOM 980 O O . ASN A 1 122 ? 10.959 7.672 -14.302 1.00 95.31 122 ASN A O 1
ATOM 984 N N . GLN A 1 123 ? 10.748 9.777 -15.029 1.00 95.31 123 GLN A N 1
ATOM 985 C CA . GLN A 1 123 ? 9.706 10.128 -14.061 1.00 95.31 123 GLN A CA 1
ATOM 986 C C . GLN A 1 123 ? 8.488 9.200 -14.135 1.00 95.31 123 GLN A C 1
ATOM 988 O O . GLN A 1 123 ? 8.003 8.751 -13.095 1.00 95.31 123 GLN A O 1
ATOM 993 N N . TYR A 1 124 ? 8.003 8.876 -15.336 1.00 94.50 124 TYR A N 1
ATOM 994 C CA . TYR A 1 124 ? 6.868 7.964 -15.496 1.00 94.50 124 TYR A CA 1
ATOM 995 C C . TYR A 1 124 ? 7.200 6.527 -15.096 1.00 94.50 124 TYR A C 1
ATOM 997 O O . TYR A 1 124 ? 6.409 5.890 -14.397 1.00 94.50 124 TYR A O 1
ATOM 1005 N N . ILE A 1 125 ? 8.371 6.024 -15.494 1.00 96.06 125 ILE A N 1
ATOM 1006 C CA . ILE A 1 125 ? 8.833 4.683 -15.114 1.00 96.06 125 ILE A CA 1
ATOM 1007 C C . ILE A 1 125 ? 9.000 4.596 -13.593 1.00 96.06 125 ILE A C 1
ATOM 1009 O O . ILE A 1 125 ? 8.486 3.664 -12.975 1.00 96.06 125 ILE A O 1
ATOM 1013 N N . ASN A 1 126 ? 9.649 5.586 -12.981 1.00 97.50 126 ASN A N 1
ATOM 1014 C CA . ASN A 1 126 ? 9.892 5.662 -11.541 1.00 97.50 126 ASN A CA 1
ATOM 1015 C C . ASN A 1 126 ? 8.586 5.745 -10.753 1.00 97.50 126 ASN A C 1
ATOM 1017 O O . ASN A 1 126 ? 8.420 5.038 -9.759 1.00 97.50 126 ASN A O 1
ATOM 1021 N N . ASN A 1 127 ? 7.628 6.546 -11.227 1.00 96.00 127 ASN A N 1
ATOM 1022 C CA . ASN A 1 127 ? 6.297 6.631 -10.635 1.00 96.00 127 ASN A CA 1
ATOM 1023 C C . ASN A 1 127 ? 5.575 5.276 -10.701 1.00 96.00 127 ASN A C 1
ATOM 1025 O O . ASN A 1 127 ? 5.093 4.780 -9.682 1.00 96.00 127 ASN A O 1
ATOM 1029 N N . GLY A 1 128 ? 5.584 4.642 -11.879 1.00 95.62 128 GLY A N 1
ATOM 1030 C CA . GLY A 1 128 ? 5.037 3.305 -12.093 1.00 95.62 128 GLY A CA 1
ATOM 1031 C C . GLY A 1 128 ? 5.650 2.259 -11.167 1.00 95.62 128 GLY A C 1
ATOM 1032 O O . GLY A 1 128 ? 4.926 1.489 -10.531 1.00 95.62 128 GLY A O 1
ATOM 1033 N N . TYR A 1 129 ? 6.978 2.254 -11.057 1.00 96.94 129 TYR A N 1
ATOM 1034 C CA . TYR A 1 129 ? 7.717 1.344 -10.189 1.00 96.94 129 TYR A CA 1
ATOM 1035 C C . TYR A 1 129 ? 7.348 1.553 -8.718 1.00 96.94 129 TYR A C 1
ATOM 1037 O O . TYR A 1 129 ? 6.991 0.595 -8.031 1.00 96.94 129 TYR A O 1
ATOM 1045 N N . TRP A 1 130 ? 7.380 2.799 -8.244 1.00 96.75 130 TRP A N 1
ATOM 1046 C CA . TRP A 1 130 ? 7.081 3.141 -6.857 1.00 96.75 130 TRP A CA 1
ATOM 1047 C C . TRP A 1 130 ? 5.677 2.695 -6.444 1.00 96.75 130 TRP A C 1
ATOM 1049 O O . TRP A 1 130 ? 5.532 1.924 -5.497 1.00 96.75 130 TRP A O 1
ATOM 1059 N N . HIS A 1 131 ? 4.642 3.122 -7.170 1.00 95.25 131 HIS A N 1
ATOM 1060 C CA . HIS A 1 131 ? 3.260 2.842 -6.777 1.00 95.25 131 HIS A CA 1
ATOM 1061 C C . HIS A 1 131 ? 2.897 1.363 -6.872 1.00 95.25 131 HIS A C 1
ATOM 1063 O O . HIS A 1 131 ? 2.148 0.870 -6.030 1.00 95.25 131 HIS A O 1
ATOM 1069 N N . THR A 1 132 ? 3.450 0.641 -7.848 1.00 95.38 132 THR A N 1
ATOM 1070 C CA . THR A 1 132 ? 3.223 -0.807 -7.973 1.00 95.38 132 THR A CA 1
ATOM 1071 C C . THR A 1 132 ? 3.795 -1.541 -6.769 1.00 95.38 132 THR A C 1
ATOM 1073 O O . THR A 1 132 ? 3.079 -2.282 -6.102 1.00 95.38 132 THR A O 1
ATOM 1076 N N . ASN A 1 133 ? 5.059 -1.278 -6.432 1.00 96.69 133 ASN A N 1
ATOM 1077 C CA . ASN A 1 133 ? 5.707 -1.946 -5.307 1.00 96.69 133 ASN A CA 1
ATOM 1078 C C . ASN A 1 133 ? 5.140 -1.495 -3.951 1.00 96.69 133 ASN A C 1
ATOM 1080 O O . ASN A 1 133 ? 5.013 -2.311 -3.041 1.00 96.69 133 ASN A O 1
ATOM 1084 N N . PHE A 1 134 ? 4.728 -0.231 -3.815 1.00 96.44 134 PHE A N 1
ATOM 1085 C CA . PHE A 1 134 ? 4.048 0.247 -2.610 1.00 96.44 134 PHE A CA 1
ATOM 1086 C C . PHE A 1 134 ? 2.672 -0.412 -2.437 1.00 96.44 134 PHE A C 1
ATOM 1088 O O . PHE A 1 134 ? 2.295 -0.787 -1.328 1.00 96.44 134 PHE A O 1
ATOM 1095 N N . SER A 1 135 ? 1.924 -0.594 -3.531 1.00 94.38 135 SER A N 1
ATOM 1096 C CA . SER A 1 135 ? 0.655 -1.326 -3.507 1.00 94.38 135 SER A CA 1
ATOM 1097 C C . SER A 1 135 ? 0.864 -2.778 -3.075 1.00 94.38 135 SER A C 1
ATOM 1099 O O . SER A 1 135 ? 0.109 -3.268 -2.239 1.00 94.38 135 SER A O 1
ATOM 1101 N N . THR A 1 136 ? 1.896 -3.454 -3.590 1.00 96.00 136 THR A N 1
ATOM 1102 C CA . THR A 1 136 ? 2.257 -4.814 -3.157 1.00 96.00 136 THR A CA 1
ATOM 1103 C C . THR A 1 136 ? 2.593 -4.856 -1.667 1.00 96.00 136 THR A C 1
ATOM 1105 O O . THR A 1 136 ? 2.024 -5.669 -0.946 1.00 96.00 136 THR A O 1
ATOM 1108 N N . LEU A 1 137 ? 3.424 -3.929 -1.176 1.00 97.06 137 LEU A N 1
ATOM 1109 C CA . LEU A 1 137 ? 3.742 -3.803 0.252 1.00 97.06 137 LEU A CA 1
ATOM 1110 C C . LEU A 1 137 ? 2.473 -3.628 1.096 1.00 97.06 137 LEU A C 1
ATOM 1112 O O . LEU A 1 137 ? 2.323 -4.282 2.124 1.00 97.06 137 LEU A O 1
ATOM 1116 N N . SER A 1 138 ? 1.540 -2.778 0.662 1.00 96.12 138 SER A N 1
ATOM 1117 C CA . SER A 1 138 ? 0.256 -2.590 1.344 1.00 96.12 138 SER A CA 1
ATOM 1118 C C . SER A 1 138 ? -0.552 -3.887 1.411 1.00 96.12 138 SER A C 1
ATOM 1120 O O . SER A 1 138 ? -1.046 -4.234 2.483 1.00 96.12 138 SER A O 1
ATOM 1122 N N . VAL A 1 139 ? -0.642 -4.645 0.315 1.00 96.38 139 VAL A N 1
ATOM 1123 C CA . VAL A 1 139 ? -1.317 -5.953 0.298 1.00 96.38 139 VAL A CA 1
ATOM 1124 C C . VAL A 1 139 ? -0.650 -6.940 1.260 1.00 96.38 139 VAL A C 1
ATOM 1126 O O . VAL A 1 139 ? -1.347 -7.560 2.060 1.00 96.38 139 VAL A O 1
ATOM 1129 N N . GLU A 1 140 ? 0.679 -7.048 1.233 1.00 96.69 140 GLU A N 1
ATOM 1130 C CA . GLU A 1 140 ? 1.450 -7.929 2.122 1.00 96.69 140 GLU A CA 1
ATOM 1131 C C . GLU A 1 140 ? 1.218 -7.589 3.601 1.00 96.69 140 GLU A C 1
ATOM 1133 O O . GLU A 1 140 ? 0.898 -8.464 4.405 1.00 96.69 140 GLU A O 1
ATOM 1138 N N . VAL A 1 141 ? 1.327 -6.307 3.966 1.00 95.81 141 VAL A N 1
ATOM 1139 C CA . VAL A 1 141 ? 1.108 -5.837 5.343 1.00 95.81 141 VAL A CA 1
ATOM 1140 C C . VAL A 1 141 ? -0.320 -6.122 5.806 1.00 95.81 141 VAL A C 1
ATOM 1142 O O . VAL A 1 141 ? -0.519 -6.577 6.930 1.00 95.81 141 VAL A O 1
ATOM 1145 N N . ASN A 1 142 ? -1.312 -5.891 4.947 1.00 95.00 142 ASN A N 1
ATOM 1146 C CA . ASN A 1 142 ? -2.718 -6.131 5.273 1.00 95.00 142 ASN A CA 1
ATOM 1147 C C . ASN A 1 142 ? -3.053 -7.616 5.416 1.00 95.00 142 ASN A C 1
ATOM 1149 O O . ASN A 1 142 ? -3.910 -7.968 6.223 1.00 95.00 142 ASN A O 1
ATOM 1153 N N . ALA A 1 143 ? -2.372 -8.485 4.667 1.00 95.81 143 ALA A N 1
ATOM 1154 C CA . ALA A 1 143 ? -2.497 -9.927 4.832 1.00 95.81 143 ALA A CA 1
ATOM 1155 C C . ALA A 1 143 ? -1.920 -10.398 6.178 1.00 95.81 143 ALA A C 1
ATOM 1157 O O . ALA A 1 143 ? -2.497 -11.276 6.814 1.00 95.81 143 ALA A O 1
ATOM 1158 N N . MET A 1 144 ? -0.814 -9.798 6.634 1.00 95.62 144 MET A N 1
ATOM 1159 C CA . MET A 1 144 ? -0.197 -10.121 7.928 1.00 95.62 144 MET A CA 1
ATOM 1160 C C . MET A 1 144 ? -0.972 -9.553 9.127 1.00 95.62 144 MET A C 1
ATOM 1162 O O . MET A 1 144 ? -1.019 -10.184 10.180 1.00 95.62 144 MET A O 1
ATOM 1166 N N . TYR A 1 145 ? -1.586 -8.376 8.977 1.00 94.12 145 TYR A N 1
ATOM 1167 C CA . TYR A 1 145 ? -2.245 -7.645 10.064 1.00 94.12 145 TYR A CA 1
ATOM 1168 C C . TYR A 1 145 ? -3.666 -7.206 9.671 1.00 94.12 145 TYR A C 1
ATOM 1170 O O . TYR A 1 145 ? -3.901 -6.020 9.430 1.00 94.12 145 TYR A O 1
ATOM 1178 N N . PRO A 1 146 ? -4.642 -8.130 9.634 1.00 90.50 146 PRO A N 1
ATOM 1179 C CA . PRO A 1 146 ? -5.977 -7.863 9.089 1.00 90.50 146 PRO A CA 1
ATOM 1180 C C . PRO A 1 146 ? -6.844 -6.927 9.948 1.00 90.50 146 PRO A C 1
ATOM 1182 O O . PRO A 1 146 ? -7.864 -6.437 9.470 1.00 90.50 146 PRO A O 1
ATOM 1185 N N . ILE A 1 147 ? -6.466 -6.680 11.208 1.00 89.44 147 ILE A N 1
ATOM 1186 C CA . ILE A 1 147 ? -7.228 -5.837 12.147 1.00 89.44 147 ILE A CA 1
ATOM 1187 C C . ILE A 1 147 ? -7.220 -4.364 11.719 1.00 89.44 147 ILE A C 1
ATOM 1189 O O . ILE A 1 147 ? -8.191 -3.645 11.954 1.00 89.44 147 ILE A O 1
ATOM 1193 N N . ASP A 1 148 ? -6.133 -3.906 11.101 1.00 85.44 148 ASP A N 1
ATOM 1194 C CA . ASP A 1 148 ? -5.961 -2.505 10.739 1.00 85.44 148 ASP A CA 1
ATOM 1195 C C . ASP A 1 148 ? -5.341 -2.361 9.348 1.00 85.44 148 ASP A C 1
ATOM 1197 O O . ASP A 1 148 ? -4.276 -2.915 9.062 1.00 85.44 148 ASP A O 1
ATOM 1201 N N . HIS A 1 149 ? -5.994 -1.575 8.495 1.00 88.56 149 HIS A N 1
ATOM 1202 C CA . HIS A 1 149 ? -5.657 -1.470 7.083 1.00 88.56 149 HIS A CA 1
ATOM 1203 C C . HIS A 1 149 ? -4.544 -0.445 6.832 1.00 88.56 149 HIS A C 1
ATOM 1205 O O . HIS A 1 149 ? -4.730 0.759 6.993 1.00 88.56 149 HIS A O 1
ATOM 1211 N N . TYR A 1 150 ? -3.392 -0.908 6.353 1.00 91.38 150 TYR A N 1
ATOM 1212 C CA . TYR A 1 150 ? -2.350 -0.058 5.798 1.00 91.38 150 TYR A CA 1
ATOM 1213 C C . TYR A 1 150 ? -2.701 0.370 4.375 1.00 91.38 150 TYR A C 1
ATOM 1215 O O . TYR A 1 150 ? -2.669 -0.426 3.434 1.00 91.38 150 TYR A O 1
ATOM 1223 N N . SER A 1 151 ? -3.038 1.647 4.230 1.00 90.44 151 SER A N 1
ATOM 1224 C CA . SER A 1 151 ? -3.513 2.234 2.983 1.00 90.44 151 SER A CA 1
ATOM 1225 C C . SER A 1 151 ? -2.407 2.375 1.935 1.00 90.44 151 SER A C 1
ATOM 1227 O O . SER A 1 151 ? -1.386 3.022 2.171 1.00 90.44 151 SER A O 1
ATOM 1229 N N . PHE A 1 152 ? -2.657 1.885 0.717 1.00 88.94 152 PHE A N 1
ATOM 1230 C CA . PHE A 1 152 ? -1.781 2.147 -0.432 1.00 88.94 152 PHE A CA 1
ATOM 1231 C C . PHE A 1 152 ? -1.723 3.643 -0.809 1.00 88.94 152 PHE A C 1
ATOM 1233 O O . PHE A 1 152 ? -0.809 4.056 -1.525 1.00 88.94 152 PHE A O 1
ATOM 1240 N N . TYR A 1 153 ? -2.665 4.472 -0.327 1.00 89.19 153 TYR A N 1
ATOM 1241 C CA . TYR A 1 153 ? -2.656 5.917 -0.579 1.00 89.19 153 TYR A CA 1
ATOM 1242 C C . TYR A 1 153 ? -1.452 6.627 0.048 1.00 89.19 153 TYR A C 1
ATOM 1244 O O . TYR A 1 153 ? -1.033 7.662 -0.468 1.00 89.19 153 TYR A O 1
ATOM 1252 N N . GLU A 1 154 ? -0.841 6.061 1.095 1.00 90.44 154 GLU A N 1
ATOM 1253 C CA . GLU A 1 154 ? 0.397 6.611 1.662 1.00 90.44 154 GLU A CA 1
ATOM 1254 C C . GLU A 1 154 ? 1.524 6.669 0.618 1.00 90.44 154 GLU A C 1
ATOM 1256 O O . GLU A 1 154 ? 2.352 7.579 0.651 1.00 90.44 154 GLU A O 1
ATOM 1261 N N . GLY A 1 155 ? 1.501 5.788 -0.388 1.00 92.19 155 GLY A N 1
ATOM 1262 C CA . GLY A 1 155 ? 2.455 5.806 -1.493 1.00 92.19 155 GLY A CA 1
ATOM 1263 C C . GLY A 1 155 ? 2.461 7.130 -2.263 1.00 92.19 155 GLY A C 1
ATOM 1264 O O . GLY A 1 155 ? 3.529 7.576 -2.672 1.00 92.19 155 GLY A O 1
ATOM 1265 N N . TYR A 1 156 ? 1.313 7.802 -2.408 1.00 92.25 156 TYR A N 1
ATOM 1266 C CA . TYR A 1 156 ? 1.230 9.125 -3.050 1.00 92.25 156 TYR A CA 1
ATOM 1267 C C . TYR A 1 156 ? 1.906 10.200 -2.203 1.00 92.25 156 TYR A C 1
ATOM 1269 O O . TYR A 1 156 ? 2.721 10.966 -2.704 1.00 92.25 156 TYR A O 1
ATOM 1277 N N . ARG A 1 157 ? 1.672 10.183 -0.888 1.00 91.00 157 ARG A N 1
ATOM 1278 C CA . ARG A 1 157 ? 2.288 11.142 0.039 1.00 91.00 157 ARG A CA 1
ATOM 1279 C C . ARG A 1 157 ? 3.807 11.022 0.086 1.00 91.00 157 ARG A C 1
ATOM 1281 O O . ARG A 1 157 ? 4.489 12.031 0.245 1.00 91.00 157 ARG A O 1
ATOM 1288 N N . TYR A 1 158 ? 4.341 9.806 -0.015 1.00 93.50 158 TYR A N 1
ATOM 1289 C CA . TYR A 1 158 ? 5.785 9.604 -0.136 1.00 93.50 158 TYR A CA 1
ATOM 1290 C C . TYR A 1 158 ? 6.313 10.091 -1.483 1.00 93.50 158 TYR A C 1
ATOM 1292 O O . TYR A 1 158 ? 7.329 10.782 -1.510 1.00 93.50 158 TYR A O 1
ATOM 1300 N N . TRP A 1 159 ? 5.614 9.759 -2.571 1.00 94.62 159 TRP A N 1
ATOM 1301 C CA . TRP A 1 159 ? 6.003 10.159 -3.920 1.00 94.62 159 TRP A CA 1
ATOM 1302 C C . TRP A 1 159 ? 6.145 11.679 -4.052 1.00 94.62 159 TRP A C 1
ATOM 1304 O O . TRP A 1 159 ? 7.175 12.154 -4.526 1.00 94.62 159 TRP A O 1
ATOM 1314 N N . ASP A 1 160 ? 5.176 12.439 -3.540 1.00 91.94 160 ASP A N 1
ATOM 1315 C CA . ASP A 1 160 ? 5.164 13.908 -3.609 1.00 91.94 160 ASP A CA 1
ATOM 1316 C C . ASP A 1 160 ? 6.329 14.572 -2.850 1.00 91.94 160 ASP A C 1
ATOM 1318 O O . ASP A 1 160 ? 6.600 15.759 -3.025 1.00 91.94 160 ASP A O 1
ATOM 1322 N N . ARG A 1 161 ? 7.034 13.820 -1.995 1.00 93.31 161 ARG A N 1
ATOM 1323 C CA . ARG A 1 161 ? 8.185 14.299 -1.212 1.00 93.31 161 ARG A CA 1
ATOM 1324 C C . ARG A 1 161 ? 9.530 13.930 -1.832 1.00 93.31 161 ARG A C 1
ATOM 1326 O O . ARG A 1 161 ? 10.566 14.349 -1.315 1.00 93.31 161 ARG A O 1
ATOM 1333 N N . PHE A 1 162 ? 9.552 13.125 -2.890 1.00 94.81 162 PHE A N 1
ATOM 1334 C CA . PHE A 1 162 ? 10.796 12.740 -3.545 1.00 94.81 162 PHE A CA 1
ATOM 1335 C C . PHE A 1 162 ? 11.314 13.865 -4.440 1.00 94.81 162 PHE A C 1
ATOM 1337 O O . PHE A 1 162 ? 10.610 14.378 -5.304 1.00 94.81 162 PHE A O 1
ATOM 1344 N N . THR A 1 163 ? 12.585 14.222 -4.267 1.00 93.56 163 THR A N 1
ATOM 1345 C CA . THR A 1 163 ? 13.280 15.215 -5.103 1.00 93.56 163 THR A CA 1
ATOM 1346 C C . THR A 1 163 ? 13.990 14.582 -6.299 1.00 93.56 163 THR A C 1
ATOM 1348 O O . THR A 1 163 ? 14.380 15.271 -7.234 1.00 93.56 163 THR A O 1
ATOM 1351 N N . ASN A 1 164 ? 14.148 13.259 -6.287 1.00 92.38 164 ASN A N 1
ATOM 1352 C CA . ASN A 1 164 ? 14.890 12.470 -7.263 1.00 92.38 164 ASN A CA 1
ATOM 1353 C C . ASN A 1 164 ? 13.971 11.646 -8.180 1.00 92.38 164 ASN A C 1
ATOM 1355 O O . ASN A 1 164 ? 14.377 10.607 -8.689 1.00 92.38 164 ASN A O 1
ATOM 1359 N N . THR A 1 165 ? 12.730 12.083 -8.405 1.00 95.25 165 THR A N 1
ATOM 1360 C CA . THR A 1 165 ? 11.743 11.338 -9.213 1.00 95.25 165 THR A CA 1
ATOM 1361 C C . THR A 1 165 ? 12.153 11.178 -10.677 1.00 95.25 165 THR A C 1
ATOM 1363 O O . THR A 1 165 ? 11.688 10.259 -11.342 1.00 95.25 165 THR A O 1
ATOM 1366 N N . GLN A 1 166 ? 13.046 12.036 -11.165 1.00 96.00 166 GLN A N 1
ATOM 1367 C CA . GLN A 1 166 ? 13.485 12.123 -12.558 1.00 96.00 166 GLN A CA 1
ATOM 1368 C C . GLN A 1 166 ? 14.838 11.451 -12.846 1.00 96.00 166 GLN A C 1
ATOM 1370 O O . GLN A 1 166 ? 15.293 11.469 -13.988 1.00 96.00 166 GLN A O 1
ATOM 1375 N N . ILE A 1 167 ? 15.502 10.873 -11.836 1.00 95.69 167 ILE A N 1
ATOM 1376 C CA . ILE A 1 167 ? 16.790 10.193 -12.043 1.00 95.69 167 ILE A CA 1
ATOM 1377 C C . ILE A 1 167 ? 16.615 8.937 -12.898 1.00 95.69 167 ILE A C 1
ATOM 1379 O O . ILE A 1 167 ? 15.516 8.392 -13.006 1.00 95.69 167 ILE A O 1
ATOM 1383 N N . TYR A 1 168 ? 17.715 8.447 -13.464 1.00 95.81 168 TYR A N 1
ATOM 1384 C CA . TYR A 1 168 ? 17.715 7.228 -14.261 1.00 95.81 168 TYR A CA 1
ATOM 1385 C C . TYR A 1 168 ? 17.087 6.051 -13.499 1.00 95.81 168 TYR A C 1
ATOM 1387 O O . TYR A 1 168 ? 17.406 5.799 -12.335 1.00 95.81 168 TYR A O 1
ATOM 1395 N N . TYR A 1 169 ? 16.170 5.332 -14.150 1.00 94.94 169 TYR A N 1
ATOM 1396 C CA . TYR A 1 169 ? 15.274 4.407 -13.454 1.00 94.94 169 TYR A CA 1
ATOM 1397 C C . TYR A 1 169 ? 15.981 3.259 -12.718 1.00 94.94 169 TYR A C 1
ATOM 1399 O O . TYR A 1 169 ? 15.446 2.738 -11.741 1.00 94.94 169 TYR A O 1
ATOM 1407 N N . GLN A 1 170 ? 17.180 2.852 -13.149 1.00 93.69 170 GLN A N 1
ATOM 1408 C CA . GLN A 1 170 ? 17.949 1.818 -12.444 1.00 93.69 170 GLN A CA 1
ATOM 1409 C C . GLN A 1 170 ? 18.482 2.334 -11.102 1.00 93.69 170 GLN A C 1
ATOM 1411 O O . GLN A 1 170 ? 18.430 1.613 -10.106 1.00 93.69 170 GLN A O 1
ATOM 1416 N N . ASP A 1 171 ? 18.909 3.596 -11.052 1.00 96.19 171 ASP A N 1
ATOM 1417 C CA . ASP A 1 171 ? 19.345 4.245 -9.814 1.00 96.19 171 ASP A CA 1
ATOM 1418 C C . ASP A 1 171 ? 18.143 4.517 -8.902 1.00 96.19 171 ASP A C 1
ATOM 1420 O O . ASP A 1 171 ? 18.191 4.268 -7.693 1.00 96.19 171 ASP A O 1
ATOM 1424 N N . PHE A 1 172 ? 17.019 4.951 -9.488 1.00 97.31 172 PHE A N 1
ATOM 1425 C CA . PHE A 1 172 ? 15.765 5.109 -8.754 1.00 97.31 172 PHE A CA 1
ATOM 1426 C C . PHE A 1 172 ? 15.285 3.792 -8.160 1.00 97.31 172 PHE A C 1
ATOM 1428 O O . PHE A 1 172 ? 14.831 3.781 -7.022 1.00 97.31 172 PHE A O 1
ATOM 1435 N N . ARG A 1 173 ? 15.408 2.679 -8.886 1.00 96.44 173 ARG A N 1
ATOM 1436 C CA . ARG A 1 173 ? 15.029 1.355 -8.390 1.00 96.44 173 ARG A CA 1
ATOM 1437 C C . ARG A 1 173 ? 15.770 1.000 -7.105 1.00 96.44 173 ARG A C 1
ATOM 1439 O O . ARG A 1 173 ? 15.126 0.647 -6.124 1.00 96.44 173 ARG A O 1
ATOM 1446 N N . ALA A 1 174 ? 17.093 1.156 -7.080 1.00 96.19 174 ALA A N 1
ATOM 1447 C CA . ALA A 1 174 ? 17.883 0.889 -5.878 1.00 96.19 174 ALA A CA 1
ATOM 1448 C C . ALA A 1 174 ? 17.462 1.788 -4.699 1.00 96.19 174 ALA A C 1
ATOM 1450 O O . ALA A 1 174 ? 17.311 1.317 -3.569 1.00 96.19 174 ALA A O 1
ATOM 1451 N N . PHE A 1 175 ? 17.213 3.074 -4.968 1.00 96.88 175 PHE A N 1
ATOM 1452 C CA . PHE A 1 175 ? 16.674 4.011 -3.980 1.00 96.88 175 PHE A CA 1
ATOM 1453 C C . PHE A 1 175 ? 15.289 3.582 -3.465 1.00 96.88 175 PHE A C 1
ATOM 1455 O O . PHE A 1 175 ? 15.068 3.525 -2.253 1.00 96.88 175 PHE A O 1
ATOM 1462 N N . ALA A 1 176 ? 14.365 3.263 -4.370 1.00 97.44 176 ALA A N 1
ATOM 1463 C CA . ALA A 1 176 ? 12.991 2.893 -4.067 1.00 97.44 176 ALA A CA 1
ATOM 1464 C C . ALA A 1 176 ? 12.931 1.592 -3.264 1.00 97.44 176 ALA A C 1
ATOM 1466 O O . ALA A 1 176 ? 12.234 1.549 -2.254 1.00 97.44 176 ALA A O 1
ATOM 1467 N N . ASP A 1 177 ? 13.703 0.573 -3.646 1.00 97.81 177 ASP A N 1
ATOM 1468 C CA . ASP A 1 177 ? 13.771 -0.710 -2.941 1.00 97.81 177 ASP A CA 1
ATOM 1469 C C . ASP A 1 177 ? 14.267 -0.524 -1.499 1.00 97.81 177 ASP A C 1
ATOM 1471 O O . ASP A 1 177 ? 13.686 -1.070 -0.557 1.00 97.81 177 ASP A O 1
ATOM 1475 N N . ASN A 1 178 ? 15.294 0.310 -1.293 1.00 97.44 178 ASN A N 1
ATOM 1476 C CA . ASN A 1 178 ? 15.768 0.649 0.048 1.00 97.44 178 ASN A CA 1
ATOM 1477 C C . ASN A 1 178 ? 14.699 1.390 0.869 1.00 97.44 178 ASN A C 1
ATOM 1479 O O . ASN A 1 178 ? 14.455 1.038 2.024 1.00 97.44 178 ASN A O 1
ATOM 1483 N N . LYS A 1 179 ? 14.025 2.384 0.277 1.00 97.50 179 LYS A N 1
ATOM 1484 C CA . LYS A 1 179 ? 12.960 3.134 0.957 1.00 97.50 179 LYS A CA 1
ATOM 1485 C C . LYS A 1 179 ? 11.761 2.260 1.304 1.00 97.50 179 LYS A C 1
ATOM 1487 O O . LYS A 1 179 ? 11.278 2.336 2.430 1.00 97.50 179 LYS A O 1
ATOM 1492 N N . LEU A 1 180 ? 11.313 1.413 0.382 1.00 97.81 180 LEU A N 1
ATOM 1493 C CA . LEU A 1 180 ? 10.222 0.468 0.612 1.00 97.81 180 LEU A CA 1
ATOM 1494 C C . LEU A 1 180 ? 10.571 -0.524 1.716 1.00 97.81 180 LEU A C 1
ATOM 1496 O O . LEU A 1 180 ? 9.716 -0.810 2.548 1.00 97.81 180 LEU A O 1
ATOM 1500 N N . LYS A 1 181 ? 11.822 -0.997 1.778 1.00 97.94 181 LYS A N 1
ATOM 1501 C CA . LYS A 1 181 ? 12.287 -1.842 2.881 1.00 97.94 181 LYS A CA 1
ATOM 1502 C C . LYS A 1 181 ? 12.183 -1.123 4.228 1.00 97.94 181 LYS A C 1
ATOM 1504 O O . LYS A 1 181 ? 11.580 -1.662 5.143 1.00 97.94 181 LYS A O 1
ATOM 1509 N N . ILE A 1 182 ? 12.696 0.104 4.335 1.00 97.56 182 ILE A N 1
ATOM 1510 C CA . ILE A 1 182 ? 12.622 0.892 5.580 1.00 97.56 182 ILE A CA 1
ATOM 1511 C C . ILE A 1 182 ? 11.164 1.114 6.009 1.00 97.56 182 ILE A C 1
ATOM 1513 O O . ILE A 1 182 ? 10.833 0.968 7.183 1.00 97.56 182 ILE A O 1
ATOM 1517 N N . ILE A 1 183 ? 10.285 1.445 5.058 1.00 97.25 183 ILE A N 1
ATOM 1518 C CA . ILE A 1 183 ? 8.851 1.627 5.323 1.00 97.25 183 ILE A CA 1
ATOM 1519 C C . ILE A 1 183 ? 8.226 0.314 5.794 1.00 97.25 183 ILE A C 1
ATOM 1521 O O . ILE A 1 183 ? 7.515 0.311 6.796 1.00 97.25 183 ILE A O 1
ATOM 1525 N N . ARG A 1 184 ? 8.507 -0.797 5.104 1.00 96.94 184 ARG A N 1
ATOM 1526 C CA . ARG A 1 184 ? 8.021 -2.129 5.477 1.00 96.94 184 ARG A CA 1
ATOM 1527 C C . ARG A 1 184 ? 8.433 -2.469 6.905 1.00 96.94 184 ARG A C 1
ATOM 1529 O O . ARG A 1 184 ? 7.562 -2.797 7.702 1.00 96.94 184 ARG A O 1
ATOM 1536 N N . ASP A 1 185 ? 9.720 -2.363 7.219 1.00 96.94 185 ASP A N 1
ATOM 1537 C CA . ASP A 1 185 ? 10.266 -2.740 8.524 1.00 96.94 185 ASP A CA 1
ATOM 1538 C C . ASP A 1 185 ? 9.617 -1.903 9.641 1.00 96.94 185 ASP A C 1
ATOM 1540 O O . ASP A 1 185 ? 9.113 -2.458 10.615 1.00 96.94 185 ASP A O 1
ATOM 1544 N N . SER A 1 186 ? 9.501 -0.585 9.444 1.00 95.44 186 SER A N 1
ATOM 1545 C CA . SER A 1 186 ? 8.855 0.322 10.403 1.00 95.44 186 SER A CA 1
ATOM 1546 C C . SER A 1 186 ? 7.362 0.026 10.606 1.00 95.44 186 SER A C 1
ATOM 1548 O O . SER A 1 186 ? 6.870 0.024 11.736 1.00 95.44 186 SER A O 1
ATOM 1550 N N . VAL A 1 187 ? 6.621 -0.246 9.526 1.00 94.06 187 VAL A N 1
ATOM 1551 C CA . VAL A 1 187 ? 5.183 -0.551 9.604 1.00 94.06 187 VAL A CA 1
ATOM 1552 C C . VAL A 1 187 ? 4.942 -1.910 10.260 1.00 94.06 187 VAL A C 1
ATOM 1554 O O . VAL A 1 187 ? 4.024 -2.035 11.074 1.00 94.06 187 VAL A O 1
ATOM 1557 N N . ILE A 1 188 ? 5.753 -2.919 9.928 1.00 95.50 188 ILE A N 1
ATOM 1558 C CA . ILE A 1 188 ? 5.677 -4.253 10.533 1.00 95.50 188 ILE A CA 1
ATOM 1559 C C . ILE A 1 188 ? 5.986 -4.173 12.026 1.00 95.50 188 ILE A C 1
ATOM 1561 O O . ILE A 1 188 ? 5.226 -4.723 12.817 1.00 95.50 188 ILE A O 1
ATOM 1565 N N . GLU A 1 189 ? 7.040 -3.465 12.430 1.00 95.00 189 GLU A N 1
ATOM 1566 C CA . GLU A 1 189 ? 7.393 -3.296 13.842 1.00 95.00 189 GLU A CA 1
ATOM 1567 C C . GLU A 1 189 ? 6.236 -2.673 14.638 1.00 95.00 189 GLU A C 1
ATOM 1569 O O . GLU A 1 189 ? 5.778 -3.244 15.635 1.00 95.00 189 GLU A O 1
ATOM 1574 N N . ALA A 1 190 ? 5.685 -1.558 14.144 1.00 91.56 190 ALA A N 1
ATOM 1575 C CA . ALA A 1 190 ? 4.564 -0.877 14.785 1.00 91.56 190 ALA A CA 1
ATOM 1576 C C . ALA A 1 190 ? 3.314 -1.771 14.875 1.00 91.56 190 ALA A C 1
ATOM 1578 O O . ALA A 1 190 ? 2.681 -1.863 15.930 1.00 91.56 190 ALA A O 1
ATOM 1579 N N . LYS A 1 191 ? 2.948 -2.464 13.787 1.00 92.81 191 LYS A N 1
ATOM 1580 C CA . LYS A 1 191 ? 1.770 -3.348 13.772 1.00 92.81 191 LYS A CA 1
ATOM 1581 C C . LYS A 1 191 ? 1.964 -4.607 14.611 1.00 92.81 191 LYS A C 1
ATOM 1583 O O . LYS A 1 191 ? 1.016 -5.028 15.267 1.00 92.81 191 LYS A O 1
ATOM 1588 N N . SER A 1 192 ? 3.169 -5.169 14.647 1.00 94.81 192 SER A N 1
ATOM 1589 C CA . SER A 1 192 ? 3.499 -6.327 15.480 1.00 94.81 192 SER A CA 1
ATOM 1590 C C . SER A 1 192 ? 3.291 -6.015 16.960 1.00 94.81 192 SER A C 1
ATOM 1592 O O . SER A 1 192 ? 2.548 -6.727 17.634 1.00 94.81 192 SER A O 1
ATOM 1594 N N . SER A 1 193 ? 3.846 -4.895 17.435 1.00 92.69 193 SER A N 1
ATOM 1595 C CA . SER A 1 193 ? 3.683 -4.441 18.821 1.00 92.69 193 SER A CA 1
ATOM 1596 C C . SER A 1 193 ? 2.204 -4.267 19.199 1.00 92.69 193 SER A C 1
ATOM 1598 O O . SER A 1 193 ? 1.726 -4.840 20.182 1.00 92.69 193 SER A O 1
ATOM 1600 N N . ARG A 1 194 ? 1.428 -3.574 18.355 1.00 93.69 194 ARG A N 1
ATOM 1601 C CA . ARG A 1 194 ? -0.017 -3.356 18.568 1.00 93.69 194 ARG A CA 1
ATOM 1602 C C . ARG A 1 194 ? -0.817 -4.656 18.550 1.00 93.69 194 ARG A C 1
ATOM 1604 O O . ARG A 1 194 ? -1.707 -4.852 19.381 1.00 93.69 194 ARG A O 1
ATOM 1611 N N . SER A 1 195 ? -0.494 -5.560 17.627 1.00 95.12 195 SER A N 1
ATOM 1612 C CA . SER A 1 195 ? -1.145 -6.864 17.517 1.00 95.12 195 SER A CA 1
ATOM 1613 C C . SER A 1 195 ? -0.869 -7.729 18.744 1.00 95.12 195 SER A C 1
ATOM 1615 O O . SER A 1 195 ? -1.792 -8.352 19.263 1.00 95.12 195 SER A O 1
ATOM 1617 N N . GLN A 1 196 ? 0.369 -7.744 19.244 1.00 95.31 196 GLN A N 1
ATOM 1618 C CA . GLN A 1 196 ? 0.738 -8.474 20.457 1.00 95.31 196 GLN A CA 1
ATOM 1619 C C . GLN A 1 196 ? 0.020 -7.915 21.687 1.00 95.31 196 GLN A C 1
ATOM 1621 O O . GLN A 1 196 ? -0.579 -8.684 22.438 1.00 95.31 196 GLN A O 1
ATOM 1626 N N . LEU A 1 197 ? 0.003 -6.589 21.856 1.00 95.62 197 LEU A N 1
ATOM 1627 C CA . LEU A 1 197 ? -0.716 -5.930 22.949 1.00 95.62 197 LEU A CA 1
ATOM 1628 C C . LEU A 1 197 ? -2.217 -6.251 22.915 1.00 95.62 197 LEU A C 1
ATOM 1630 O O . LEU A 1 197 ? -2.817 -6.578 23.942 1.00 95.62 197 LEU A O 1
ATOM 1634 N N . THR A 1 198 ? -2.817 -6.199 21.725 1.00 96.56 198 THR A N 1
ATOM 1635 C CA . THR A 1 198 ? -4.232 -6.527 21.513 1.00 96.56 198 THR A CA 1
ATOM 1636 C C . THR A 1 198 ? -4.513 -7.982 21.857 1.00 96.56 198 THR A C 1
ATOM 1638 O O . THR A 1 198 ? -5.417 -8.258 22.643 1.00 96.56 198 THR A O 1
ATOM 1641 N N . GLN A 1 199 ? -3.715 -8.913 21.329 1.00 96.44 199 GLN A N 1
ATOM 1642 C CA . GLN A 1 199 ? -3.892 -10.341 21.573 1.00 96.44 199 GLN A CA 1
ATOM 1643 C C . GLN A 1 199 ? -3.720 -10.687 23.053 1.00 96.44 199 GLN A C 1
ATOM 1645 O O . GLN A 1 199 ? -4.542 -11.415 23.607 1.00 96.44 199 GLN A O 1
ATOM 1650 N N . HIS A 1 200 ? -2.692 -10.138 23.707 1.00 96.81 200 HIS A N 1
ATOM 1651 C CA . HIS A 1 200 ? -2.471 -10.302 25.144 1.00 96.81 200 HIS A CA 1
ATOM 1652 C C . HIS A 1 200 ? -3.674 -9.800 25.946 1.00 96.81 200 HIS A C 1
ATOM 1654 O O . HIS A 1 200 ? -4.194 -10.523 26.794 1.00 96.81 200 HIS A O 1
ATOM 1660 N N . THR A 1 201 ? -4.171 -8.601 25.634 1.00 97.06 201 THR A N 1
ATOM 1661 C CA . THR A 1 201 ? -5.315 -8.000 26.338 1.00 97.06 201 THR A CA 1
ATOM 1662 C C . THR A 1 201 ? -6.588 -8.826 26.157 1.00 97.06 201 THR A C 1
ATOM 1664 O O . THR A 1 201 ? -7.289 -9.098 27.129 1.00 97.06 201 THR A O 1
ATOM 1667 N N . VAL A 1 202 ? -6.888 -9.248 24.925 1.00 97.12 202 VAL A N 1
ATOM 1668 C CA . VAL A 1 202 ? -8.091 -10.034 24.608 1.00 97.12 202 VAL A CA 1
ATOM 1669 C C . VAL A 1 202 ? -8.030 -11.420 25.249 1.00 97.12 202 VAL A C 1
ATOM 1671 O O . VAL A 1 202 ? -9.017 -11.852 25.842 1.00 97.12 202 VAL A O 1
ATOM 1674 N N . ASN A 1 203 ? -6.879 -12.096 25.196 1.00 97.44 203 ASN A N 1
ATOM 1675 C CA . ASN A 1 203 ? -6.710 -13.431 25.780 1.00 97.44 203 ASN A CA 1
ATOM 1676 C C . ASN A 1 203 ? -6.853 -13.438 27.303 1.00 97.44 203 ASN A C 1
ATOM 1678 O O . ASN A 1 203 ? -7.296 -14.432 27.869 1.00 97.44 203 ASN A O 1
ATOM 1682 N N . ASN A 1 204 ? -6.492 -12.337 27.960 1.00 97.44 204 ASN A N 1
ATOM 1683 C CA . ASN A 1 204 ? -6.539 -12.218 29.414 1.00 97.44 204 ASN A CA 1
ATOM 1684 C C . ASN A 1 204 ? -7.746 -11.409 29.906 1.00 97.44 204 ASN A C 1
ATOM 1686 O O . ASN A 1 204 ? -7.818 -11.085 31.089 1.00 97.44 204 ASN A O 1
ATOM 1690 N N . ILE A 1 205 ? -8.707 -11.073 29.038 1.00 97.31 205 ILE A N 1
ATOM 1691 C CA . ILE A 1 205 ? -9.756 -10.095 29.357 1.00 97.31 205 ILE A CA 1
ATOM 1692 C C . ILE A 1 205 ? -10.614 -10.492 30.565 1.00 97.31 205 ILE A C 1
ATOM 1694 O O . ILE A 1 205 ? -11.052 -9.627 31.317 1.00 97.31 205 ILE A O 1
ATOM 1698 N N . SER A 1 206 ? -10.828 -11.787 30.808 1.00 95.56 206 SER A N 1
ATOM 1699 C CA . SER A 1 206 ? -11.595 -12.268 31.961 1.00 95.56 206 SER A CA 1
ATOM 1700 C C . SER A 1 206 ? -10.931 -11.910 33.294 1.00 95.56 206 SER A C 1
ATOM 1702 O O . SER A 1 206 ? -11.623 -11.575 34.256 1.00 95.56 206 SER A O 1
ATOM 1704 N N . THR A 1 207 ? -9.597 -11.930 33.342 1.00 96.12 207 THR A N 1
ATOM 1705 C CA . THR A 1 207 ? -8.785 -11.747 34.555 1.00 96.12 207 THR A CA 1
ATOM 1706 C C . THR A 1 207 ? -7.985 -10.447 34.567 1.00 96.12 207 THR A C 1
ATOM 1708 O O . THR A 1 207 ? -7.334 -10.153 35.568 1.00 96.12 207 THR A O 1
ATOM 1711 N N . ILE A 1 208 ? -8.024 -9.663 33.487 1.00 97.12 208 ILE A N 1
ATOM 1712 C CA . ILE A 1 208 ? -7.246 -8.432 33.365 1.00 97.12 208 ILE A CA 1
ATOM 1713 C C . ILE A 1 208 ? -7.618 -7.442 34.471 1.00 97.12 208 ILE A C 1
ATOM 1715 O O . ILE A 1 208 ? -8.793 -7.254 34.821 1.00 97.12 208 ILE A O 1
ATOM 1719 N N . SER A 1 209 ? -6.599 -6.791 35.029 1.00 97.12 209 SER A N 1
ATOM 1720 C CA . SER A 1 209 ? -6.819 -5.718 35.992 1.00 97.12 209 SER A CA 1
ATOM 1721 C C . SER A 1 209 ? -7.367 -4.472 35.292 1.00 97.12 209 SER A C 1
ATOM 1723 O O . SER A 1 209 ? -7.089 -4.209 34.121 1.00 97.12 209 SER A O 1
ATOM 1725 N N . TYR A 1 210 ? -8.122 -3.656 36.028 1.00 96.38 210 TYR A N 1
ATOM 1726 C CA . TYR A 1 210 ? -8.626 -2.390 35.495 1.00 96.38 210 TYR A CA 1
ATOM 1727 C C . TYR A 1 210 ? -7.492 -1.460 35.029 1.00 96.38 210 TYR A C 1
ATOM 1729 O O . TYR A 1 210 ? -7.586 -0.858 33.961 1.00 96.38 210 TYR A O 1
ATOM 1737 N N 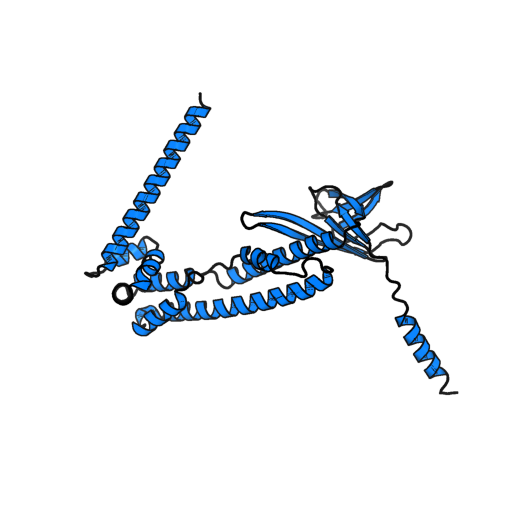. THR A 1 211 ? -6.412 -1.366 35.809 1.00 96.12 211 THR A N 1
ATOM 1738 C CA . THR A 1 211 ? -5.256 -0.517 35.493 1.00 96.12 211 THR A CA 1
ATOM 1739 C C . THR A 1 211 ? -4.564 -0.961 34.209 1.00 96.12 211 THR A C 1
ATOM 1741 O O . THR A 1 211 ? -4.269 -0.125 33.359 1.00 96.12 211 THR A O 1
ATOM 1744 N N . GLU A 1 212 ? -4.341 -2.266 34.041 1.00 96.62 212 GLU A N 1
ATOM 1745 C CA . GLU A 1 212 ? -3.727 -2.815 32.829 1.00 96.62 212 GLU A CA 1
ATOM 1746 C C . GLU A 1 212 ? -4.608 -2.563 31.602 1.00 96.62 212 GLU A C 1
ATOM 1748 O O . GLU A 1 212 ? -4.134 -2.012 30.612 1.00 96.62 212 GLU A O 1
ATOM 1753 N N . LEU A 1 213 ? -5.911 -2.849 31.692 1.00 96.44 213 LEU A N 1
ATOM 1754 C CA . LEU A 1 213 ? -6.850 -2.582 30.603 1.00 96.44 213 LEU A CA 1
ATOM 1755 C C . LEU A 1 213 ? -6.863 -1.100 30.201 1.00 96.44 213 LEU A C 1
ATOM 1757 O O . LEU A 1 213 ? -6.821 -0.776 29.013 1.00 96.44 213 LEU A O 1
ATOM 1761 N N . LYS A 1 214 ? -6.911 -0.197 31.188 1.00 95.50 214 LYS A N 1
ATOM 1762 C CA . LYS A 1 214 ? -6.871 1.252 30.961 1.00 95.50 214 LYS A CA 1
ATOM 1763 C C . LYS A 1 214 ? -5.593 1.657 30.227 1.00 95.50 214 LYS A C 1
ATOM 1765 O O . LYS A 1 214 ? -5.674 2.373 29.232 1.00 95.50 214 LYS A O 1
ATOM 1770 N N . ASN A 1 215 ? -4.435 1.193 30.690 1.00 94.25 215 ASN A N 1
ATOM 1771 C CA . ASN A 1 215 ? -3.152 1.533 30.081 1.00 94.25 215 ASN A CA 1
ATOM 1772 C C . ASN A 1 215 ? -3.049 1.001 28.645 1.00 94.25 215 ASN A C 1
ATOM 1774 O O . ASN A 1 215 ? -2.646 1.746 27.753 1.00 94.25 215 ASN A O 1
ATOM 1778 N N . ASN A 1 216 ? -3.492 -0.235 28.400 1.00 94.31 216 ASN A N 1
ATOM 1779 C CA . ASN A 1 216 ? -3.467 -0.843 27.069 1.00 94.31 216 ASN A CA 1
ATOM 1780 C C . ASN A 1 216 ? -4.382 -0.092 26.087 1.00 94.31 216 ASN A C 1
ATOM 1782 O O . ASN A 1 216 ? -3.996 0.157 24.948 1.00 94.31 216 ASN A O 1
ATOM 1786 N N . LEU A 1 217 ? -5.573 0.330 26.526 1.00 93.19 217 LEU A N 1
ATOM 1787 C CA . LEU A 1 217 ? -6.480 1.129 25.695 1.00 93.19 217 LEU A CA 1
ATOM 1788 C C . LEU A 1 217 ? -5.949 2.538 25.414 1.00 93.19 217 LEU A C 1
ATOM 1790 O O . LEU A 1 217 ? -6.142 3.041 24.311 1.00 93.19 217 LEU A O 1
ATOM 1794 N N . ILE A 1 218 ? -5.284 3.178 26.380 1.00 91.06 218 ILE A N 1
ATOM 1795 C CA . ILE A 1 218 ? -4.645 4.486 26.167 1.00 91.06 218 ILE A CA 1
ATOM 1796 C C . ILE A 1 218 ? -3.526 4.362 25.131 1.00 91.06 218 ILE A C 1
ATOM 1798 O O . ILE A 1 218 ? -3.460 5.192 24.221 1.00 91.06 218 ILE A O 1
ATOM 1802 N N . ALA A 1 219 ? -2.705 3.311 25.232 1.00 90.69 219 ALA A N 1
ATOM 1803 C CA . ALA A 1 219 ? -1.626 3.040 24.286 1.00 90.69 219 ALA A CA 1
ATOM 1804 C C . ALA A 1 219 ? -2.135 2.857 22.846 1.00 90.69 219 ALA A C 1
ATOM 1806 O O . ALA A 1 219 ? -1.443 3.257 21.920 1.00 90.69 219 ALA A O 1
ATOM 1807 N N . LEU A 1 220 ? -3.353 2.329 22.674 1.00 89.62 220 LEU A N 1
ATOM 1808 C CA . LEU A 1 220 ? -3.982 2.089 21.370 1.00 89.62 220 LEU A CA 1
ATOM 1809 C C . LEU A 1 220 ? -4.978 3.176 20.943 1.00 89.62 220 LEU A C 1
ATOM 1811 O O . LEU A 1 220 ? -5.777 2.975 20.030 1.00 89.62 220 LEU A O 1
ATOM 1815 N N . SER A 1 221 ? -5.012 4.314 21.638 1.00 79.94 221 SER A N 1
ATOM 1816 C CA . SER A 1 221 ? -6.074 5.302 21.435 1.00 79.94 221 SER A CA 1
ATOM 1817 C C . SER A 1 221 ? -5.859 6.215 20.224 1.00 79.94 221 SER A C 1
ATOM 1819 O O . SER A 1 221 ? -6.734 7.035 19.949 1.00 79.94 221 SER A O 1
ATOM 1821 N N . ASP A 1 222 ? -4.744 6.118 19.501 1.00 79.88 222 ASP A N 1
ATOM 1822 C CA . ASP A 1 222 ? -4.521 6.926 18.299 1.00 79.88 222 ASP A CA 1
ATOM 1823 C C . ASP A 1 222 ? -5.489 6.546 17.160 1.00 79.88 222 ASP A C 1
ATOM 1825 O O . ASP A 1 222 ? -5.905 5.397 17.004 1.00 79.88 222 ASP A O 1
ATOM 1829 N N . ASP A 1 223 ? -5.857 7.526 16.336 1.00 66.12 223 ASP A N 1
ATOM 1830 C CA . ASP A 1 223 ? -6.784 7.346 15.216 1.00 66.12 223 ASP A CA 1
ATOM 1831 C C . ASP A 1 223 ? -6.249 6.380 14.152 1.00 66.12 223 ASP A C 1
ATOM 1833 O O . ASP A 1 223 ? -7.030 5.754 13.431 1.00 66.12 223 ASP A O 1
ATOM 1837 N N . SER A 1 224 ? -4.926 6.222 14.084 1.00 66.94 224 SER A N 1
ATOM 1838 C CA . SER A 1 224 ? -4.255 5.234 13.238 1.00 66.94 224 SER A CA 1
ATOM 1839 C C . SER A 1 224 ? -4.378 3.789 13.751 1.00 66.94 224 SER A C 1
ATOM 1841 O O . SER A 1 224 ? -3.933 2.865 13.079 1.00 66.94 224 SER A O 1
ATOM 1843 N N . GLU A 1 225 ? -4.990 3.575 14.922 1.00 79.06 225 GLU A N 1
ATOM 1844 C CA . GLU A 1 225 ? -5.016 2.286 15.631 1.00 79.06 225 GLU A CA 1
ATOM 1845 C C . GLU A 1 225 ? -6.441 1.805 15.960 1.00 79.06 225 GLU A C 1
ATOM 1847 O O . GLU A 1 225 ? -6.652 0.866 16.736 1.00 79.06 225 GLU A O 1
ATOM 1852 N N . ARG A 1 226 ? -7.446 2.421 15.326 1.00 83.62 226 ARG A N 1
ATOM 1853 C CA . ARG A 1 226 ? -8.877 2.216 15.607 1.00 83.62 226 ARG A CA 1
ATOM 1854 C C . ARG A 1 226 ? -9.316 0.752 15.587 1.00 83.62 226 ARG A C 1
ATOM 1856 O O . ARG A 1 226 ? -10.167 0.376 16.395 1.00 83.62 226 ARG A O 1
ATOM 1863 N N . GLY A 1 227 ? -8.767 -0.070 14.692 1.00 90.44 227 GLY A N 1
ATOM 1864 C CA . GLY A 1 227 ? -9.098 -1.498 14.605 1.00 90.44 227 GLY A CA 1
ATOM 1865 C C . GLY A 1 227 ? -8.707 -2.274 15.867 1.00 90.44 227 GLY A C 1
ATOM 1866 O O . GLY A 1 227 ? -9.519 -3.016 16.427 1.00 90.44 227 GLY A O 1
ATOM 1867 N N . TYR A 1 228 ? -7.490 -2.049 16.366 1.00 93.75 228 TYR A N 1
ATOM 1868 C CA . TYR A 1 228 ? -6.963 -2.692 17.572 1.00 93.75 228 TYR A CA 1
ATOM 1869 C C . TYR A 1 228 ? -7.731 -2.247 18.817 1.00 93.75 228 TYR A C 1
ATOM 1871 O O . TYR A 1 228 ? -8.218 -3.082 19.584 1.00 93.75 228 TYR A O 1
ATOM 1879 N N . PHE A 1 229 ? -7.942 -0.935 18.955 1.00 94.31 229 PHE A N 1
ATOM 1880 C CA . PHE A 1 229 ? -8.755 -0.363 20.026 1.00 94.31 229 PHE A CA 1
ATOM 1881 C C . PHE A 1 229 ? -10.167 -0.964 20.048 1.00 94.31 229 PHE A C 1
ATOM 1883 O O . PHE A 1 229 ? -10.633 -1.445 21.082 1.00 94.31 229 PHE A O 1
ATOM 1890 N N . SER A 1 230 ? -10.836 -1.005 18.890 1.00 93.69 230 SER A N 1
ATOM 1891 C CA . SER A 1 230 ? -12.205 -1.524 18.782 1.00 93.69 230 SER A CA 1
ATOM 1892 C C . SER A 1 230 ? -12.296 -3.012 19.109 1.00 93.69 230 SER A C 1
ATOM 1894 O O . SER A 1 230 ? -13.268 -3.445 19.726 1.00 93.69 230 SER A O 1
ATOM 1896 N N . THR A 1 231 ? -11.263 -3.784 18.768 1.00 95.38 231 THR A N 1
ATOM 1897 C CA . THR A 1 231 ? -11.179 -5.215 19.089 1.00 95.38 231 THR A CA 1
ATOM 1898 C C . THR A 1 231 ? -11.149 -5.447 20.603 1.00 95.38 231 THR A C 1
ATOM 1900 O O . THR A 1 231 ? -11.910 -6.270 21.117 1.00 95.38 231 THR A O 1
ATOM 1903 N N . ILE A 1 232 ? -10.336 -4.682 21.341 1.00 96.00 232 ILE A N 1
ATOM 1904 C CA . ILE A 1 232 ? -10.296 -4.768 22.809 1.00 96.00 232 ILE A CA 1
ATOM 1905 C C . ILE A 1 232 ? -11.631 -4.321 23.402 1.00 96.00 232 ILE A C 1
ATOM 1907 O O . ILE A 1 232 ? -12.193 -5.028 24.235 1.00 96.00 232 ILE A O 1
ATOM 1911 N N . VAL A 1 233 ? -12.174 -3.181 22.962 1.00 96.12 233 VAL A N 1
ATOM 1912 C CA . VAL A 1 233 ? -13.459 -2.669 23.466 1.00 96.12 233 VAL A CA 1
ATOM 1913 C C . VAL A 1 233 ? -14.576 -3.687 23.265 1.00 96.12 233 VAL A C 1
ATOM 1915 O O . VAL A 1 233 ? -15.372 -3.902 24.180 1.00 96.12 233 VAL A O 1
ATOM 1918 N N . HIS A 1 234 ? -14.618 -4.355 22.113 1.00 95.88 234 HIS A N 1
ATOM 1919 C CA . HIS A 1 234 ? -15.565 -5.433 21.867 1.00 95.88 234 HIS A CA 1
ATOM 1920 C C . HIS A 1 234 ? -15.391 -6.574 22.884 1.00 95.88 234 HIS A C 1
ATOM 1922 O O . HIS A 1 234 ? -16.367 -6.957 23.529 1.00 95.88 234 HIS A O 1
ATOM 1928 N N . ALA A 1 235 ? -14.166 -7.055 23.119 1.00 96.31 235 ALA A N 1
ATOM 1929 C CA . ALA A 1 235 ? -13.903 -8.099 24.115 1.00 96.31 235 ALA A CA 1
ATOM 1930 C C . ALA A 1 235 ? -14.344 -7.688 25.535 1.00 96.31 235 ALA A C 1
ATOM 1932 O O . ALA A 1 235 ? -14.994 -8.473 26.232 1.00 96.31 235 ALA A O 1
ATOM 1933 N N . VAL A 1 236 ? -14.080 -6.438 25.938 1.00 96.62 236 VAL A N 1
ATOM 1934 C CA . VAL A 1 236 ? -14.547 -5.882 27.220 1.00 96.62 236 VAL A CA 1
ATOM 1935 C C . VAL A 1 236 ? -16.075 -5.860 27.273 1.00 96.62 236 VAL A C 1
ATOM 1937 O O . VAL A 1 236 ? -16.651 -6.304 28.262 1.00 96.62 236 VAL A O 1
ATOM 1940 N N . CYS A 1 237 ? -16.757 -5.413 26.211 1.00 96.12 237 CYS A N 1
ATOM 1941 C CA . CYS A 1 237 ? -18.223 -5.421 26.155 1.00 96.12 237 CYS A CA 1
ATOM 1942 C C . CYS A 1 237 ? -18.793 -6.822 26.399 1.00 96.12 237 CYS A C 1
ATOM 1944 O O . CYS A 1 237 ? -19.812 -6.954 27.077 1.00 96.12 237 CYS A O 1
ATOM 1946 N N . MET A 1 238 ? -18.144 -7.845 25.840 1.00 95.56 238 MET A N 1
ATOM 1947 C CA . MET A 1 238 ? -18.623 -9.223 25.868 1.00 95.56 238 MET A CA 1
ATOM 1948 C C . MET A 1 238 ? -18.373 -9.935 27.197 1.00 95.56 238 MET A C 1
ATOM 1950 O O . MET A 1 238 ? -19.235 -10.704 27.628 1.00 95.56 238 MET A O 1
ATOM 1954 N N . GLN A 1 239 ? -17.222 -9.690 27.832 1.00 95.75 239 GLN A N 1
ATOM 1955 C CA . GLN A 1 239 ? -16.763 -10.474 28.986 1.00 95.75 239 GLN A CA 1
ATOM 1956 C C . GLN A 1 239 ? -16.696 -9.683 30.296 1.00 95.75 239 GLN A C 1
ATOM 1958 O O . GLN A 1 239 ? -16.868 -10.264 31.362 1.00 95.75 239 GLN A O 1
ATOM 1963 N N . ARG A 1 240 ? -16.445 -8.371 30.233 1.00 95.31 240 ARG A N 1
ATOM 1964 C CA . ARG A 1 240 ? -16.192 -7.501 31.393 1.00 95.31 240 ARG A CA 1
ATOM 1965 C C . ARG A 1 240 ? -16.871 -6.144 31.232 1.00 95.31 240 ARG A C 1
ATOM 1967 O O . ARG A 1 240 ? -16.237 -5.090 31.298 1.00 95.31 240 ARG A O 1
ATOM 1974 N N . THR A 1 241 ? -18.182 -6.156 30.977 1.00 95.31 241 THR A N 1
ATOM 1975 C CA . THR A 1 241 ? -18.956 -4.927 30.734 1.00 95.31 241 THR A CA 1
ATOM 1976 C C . THR A 1 241 ? -18.892 -3.962 31.929 1.00 95.31 241 THR A C 1
ATOM 1978 O O . THR A 1 241 ? -18.979 -2.752 31.741 1.00 95.31 241 THR A O 1
ATOM 1981 N N . ASP A 1 242 ? -18.671 -4.470 33.146 1.00 94.81 242 ASP A N 1
ATOM 1982 C CA . ASP A 1 242 ? -18.379 -3.681 34.349 1.00 94.81 242 ASP A CA 1
ATOM 1983 C C . ASP A 1 242 ? -17.188 -2.730 34.146 1.00 94.81 242 ASP A C 1
ATOM 1985 O O . ASP A 1 242 ? -17.277 -1.537 34.449 1.00 94.81 242 ASP A O 1
ATOM 1989 N N . LEU A 1 243 ? -16.097 -3.237 33.563 1.00 96.00 243 LEU A N 1
ATOM 1990 C CA . LEU A 1 243 ? -14.897 -2.450 33.303 1.00 96.00 243 LEU A CA 1
ATOM 1991 C C . LEU A 1 243 ? -15.111 -1.425 32.192 1.00 96.00 243 LEU A C 1
ATOM 1993 O O . LEU A 1 243 ? -14.517 -0.354 32.259 1.00 96.00 243 LEU A O 1
ATOM 1997 N N . LEU A 1 244 ? -15.974 -1.701 31.207 1.00 96.00 244 LEU A N 1
ATOM 1998 C CA . LEU A 1 244 ? -16.317 -0.727 30.164 1.00 96.00 244 LEU A CA 1
ATOM 1999 C C . LEU A 1 244 ? -16.924 0.544 30.763 1.00 96.00 244 LEU A C 1
ATOM 2001 O O . LEU A 1 244 ? -16.512 1.650 30.416 1.00 96.00 244 LEU A O 1
ATOM 2005 N N . PHE A 1 245 ? -17.902 0.390 31.660 1.00 95.50 245 PHE A N 1
ATOM 2006 C CA . PHE A 1 245 ? -18.544 1.534 32.306 1.00 95.50 245 PHE A CA 1
ATOM 2007 C C . PHE A 1 245 ? -17.556 2.291 33.183 1.00 95.50 245 PHE A C 1
ATOM 2009 O O . PHE A 1 245 ? -17.449 3.508 33.064 1.00 95.50 245 PHE A O 1
ATOM 2016 N N . LYS A 1 246 ? -16.762 1.565 33.977 1.00 94.81 246 LYS A N 1
ATOM 2017 C CA . LYS A 1 246 ? -15.717 2.173 34.801 1.00 94.81 246 LYS A CA 1
ATOM 2018 C C . LYS A 1 246 ? -14.703 2.957 33.962 1.00 94.81 246 LYS A C 1
ATOM 2020 O O . LYS A 1 246 ? -14.377 4.086 34.306 1.00 94.81 246 LYS A O 1
ATOM 2025 N N . LEU A 1 247 ? -14.245 2.400 32.838 1.00 94.69 247 LEU A N 1
ATOM 2026 C CA . LEU A 1 247 ? -13.334 3.078 31.910 1.00 94.69 247 LEU A CA 1
ATOM 2027 C C . LEU A 1 247 ? -13.915 4.393 31.394 1.00 94.69 247 LEU A C 1
ATOM 2029 O O . LEU A 1 247 ? -13.203 5.395 31.372 1.00 94.69 247 LEU A O 1
ATOM 2033 N N . ALA A 1 248 ? -15.180 4.385 30.973 1.00 94.12 248 ALA A N 1
ATOM 2034 C CA . ALA A 1 248 ? -15.843 5.564 30.431 1.00 94.12 248 ALA A CA 1
ATOM 2035 C C . ALA A 1 248 ? -16.104 6.639 31.495 1.00 94.12 248 ALA A C 1
ATOM 2037 O O . ALA A 1 248 ? -15.985 7.831 31.203 1.00 94.12 248 ALA A O 1
ATOM 2038 N N . ASP A 1 249 ? -16.453 6.224 32.712 1.00 91.06 249 ASP A N 1
ATOM 2039 C CA . ASP A 1 249 ? -16.742 7.130 33.823 1.00 91.06 249 ASP A CA 1
ATOM 2040 C C . ASP A 1 249 ? -15.449 7.758 34.381 1.00 91.06 249 ASP A C 1
ATOM 2042 O O . ASP A 1 249 ? -15.407 8.968 34.607 1.00 91.06 249 ASP A O 1
ATOM 2046 N N . ASP A 1 250 ? -14.364 6.984 34.490 1.00 93.31 250 ASP A N 1
ATOM 2047 C CA . ASP A 1 250 ? -13.066 7.455 34.995 1.00 93.31 250 ASP A CA 1
ATOM 2048 C C . ASP A 1 250 ? -12.221 8.198 33.939 1.00 93.31 250 ASP A C 1
ATOM 2050 O O . ASP A 1 250 ? -11.278 8.907 34.295 1.00 93.31 250 ASP A O 1
ATOM 2054 N N . ASN A 1 251 ? -12.493 8.019 32.637 1.00 90.12 251 ASN A N 1
ATOM 2055 C CA . ASN A 1 251 ? -11.700 8.614 31.548 1.00 90.12 251 ASN A CA 1
ATOM 2056 C C . ASN A 1 251 ? -12.599 9.315 30.515 1.00 90.12 251 ASN A C 1
ATOM 2058 O O . ASN A 1 251 ? -12.816 8.790 29.417 1.00 90.12 251 ASN A O 1
ATOM 2062 N N . PRO A 1 252 ? -13.082 10.537 30.814 1.00 88.44 252 PRO A N 1
ATOM 2063 C CA . PRO A 1 252 ? -13.980 11.272 29.925 1.00 88.44 252 PRO A CA 1
ATOM 2064 C C . PRO A 1 252 ? -13.431 11.479 28.506 1.00 88.44 252 PRO A C 1
ATOM 2066 O O . PRO A 1 252 ? -14.198 11.465 27.548 1.00 88.44 252 PRO A O 1
ATOM 2069 N N . SER A 1 253 ? -12.109 11.613 28.351 1.00 87.81 253 SER A N 1
ATOM 2070 C CA . SER A 1 253 ? -11.442 11.789 27.052 1.00 87.81 253 SER A CA 1
ATOM 2071 C C . SER A 1 253 ? -11.526 10.565 26.132 1.00 87.81 253 SER A C 1
ATOM 2073 O O . SER A 1 253 ? -11.367 10.703 24.921 1.00 87.81 253 SER A O 1
ATOM 2075 N N . LEU A 1 254 ? -11.792 9.371 26.673 1.00 88.69 254 LEU A N 1
ATOM 2076 C CA . LEU A 1 254 ? -11.963 8.151 25.882 1.00 88.69 254 LEU A CA 1
ATOM 2077 C C . LEU A 1 254 ? -13.417 7.910 25.471 1.00 88.69 254 LEU A C 1
ATOM 2079 O O . LEU A 1 254 ? -13.653 7.060 24.616 1.00 88.69 254 LEU A O 1
ATOM 2083 N N . LYS A 1 255 ? -14.391 8.639 26.032 1.00 90.81 255 LYS A N 1
ATOM 2084 C CA . LYS A 1 255 ? -15.822 8.368 25.814 1.00 90.81 255 LYS A CA 1
ATOM 2085 C C . LYS A 1 255 ? -16.209 8.350 24.342 1.00 90.81 255 LYS A C 1
ATOM 2087 O O . LYS A 1 255 ? -16.868 7.413 23.911 1.00 90.81 255 LYS A O 1
ATOM 2092 N N . GLU A 1 256 ? -15.778 9.340 23.566 1.00 89.94 256 GLU A N 1
ATOM 2093 C CA . GLU A 1 256 ? -16.098 9.411 22.136 1.00 89.94 256 GLU A CA 1
ATOM 2094 C C . GLU A 1 256 ? -15.507 8.224 21.361 1.00 89.94 256 GLU A C 1
ATOM 2096 O O . GLU A 1 256 ? -16.197 7.587 20.566 1.00 89.94 256 GLU A O 1
ATOM 2101 N N . LYS A 1 257 ? -14.257 7.853 21.663 1.00 90.94 257 LYS A N 1
ATOM 2102 C CA . LYS A 1 257 ? -13.590 6.696 21.050 1.00 90.94 257 LYS A CA 1
ATOM 2103 C C . LYS A 1 257 ? -14.273 5.386 21.434 1.00 90.94 257 LYS A C 1
ATOM 2105 O O . LYS A 1 257 ? -14.489 4.536 20.576 1.00 90.94 257 LYS A O 1
ATOM 2110 N N . LEU A 1 258 ? -14.667 5.233 22.700 1.00 93.25 258 LEU A N 1
ATOM 2111 C CA . LEU A 1 258 ? -15.441 4.085 23.174 1.00 93.25 258 LEU A CA 1
ATOM 2112 C C . LEU A 1 258 ? -16.799 4.014 22.468 1.00 93.25 258 LEU A C 1
ATOM 2114 O O . LEU A 1 258 ? -17.164 2.954 21.968 1.00 93.25 258 LEU A O 1
ATOM 2118 N N . LEU A 1 259 ? -17.527 5.131 22.364 1.00 92.56 259 LEU A N 1
ATOM 2119 C CA . LEU A 1 259 ? -18.791 5.193 21.627 1.00 92.56 259 LEU A CA 1
ATOM 2120 C C . LEU A 1 259 ? -18.600 4.767 20.176 1.00 92.56 259 LEU A C 1
ATOM 2122 O O . LEU A 1 259 ? -19.366 3.945 19.684 1.00 92.56 259 LEU A O 1
ATOM 2126 N N . TYR A 1 260 ? -17.565 5.263 19.502 1.00 88.81 260 TYR A N 1
ATOM 2127 C CA . TYR A 1 260 ? -17.267 4.873 18.129 1.00 88.81 260 TYR A CA 1
ATOM 2128 C C . TYR A 1 260 ? -16.932 3.377 17.996 1.00 88.81 260 TYR A C 1
ATOM 2130 O O . TYR A 1 260 ? -17.417 2.717 17.074 1.00 88.81 260 TYR A O 1
ATOM 2138 N N . ALA A 1 261 ? -16.146 2.836 18.931 1.00 91.75 261 ALA A N 1
ATOM 2139 C CA . ALA A 1 261 ? -15.690 1.448 18.949 1.00 91.75 261 ALA A CA 1
ATOM 2140 C C . ALA A 1 261 ? -16.797 0.427 19.265 1.00 91.75 261 ALA A C 1
ATOM 2142 O O . ALA A 1 261 ? -16.735 -0.713 18.804 1.00 91.75 261 ALA A O 1
ATOM 2143 N N . ILE A 1 262 ? -17.823 0.810 20.034 1.00 92.38 262 ILE A N 1
ATOM 2144 C CA . ILE A 1 262 ? -18.943 -0.073 20.402 1.00 92.38 262 ILE A CA 1
ATOM 2145 C C . ILE A 1 262 ? -19.872 -0.257 19.199 1.00 92.38 262 ILE A C 1
ATOM 2147 O O . ILE A 1 262 ? -20.917 0.385 19.072 1.00 92.38 262 ILE A O 1
ATOM 2151 N N . GLN A 1 263 ? -19.510 -1.151 18.291 1.00 82.81 263 GLN A N 1
ATOM 2152 C CA . GLN A 1 263 ? -20.303 -1.468 17.106 1.00 82.81 263 GLN A CA 1
ATOM 2153 C C . GLN A 1 263 ? -20.943 -2.856 17.219 1.00 82.81 263 GLN A C 1
ATOM 2155 O O . GLN A 1 263 ? -20.567 -3.677 18.051 1.00 82.81 263 GLN A O 1
ATOM 2160 N N . GLY A 1 264 ? -21.946 -3.117 16.379 1.00 85.12 264 GLY A N 1
ATOM 2161 C CA . GLY A 1 264 ? -22.618 -4.414 16.329 1.00 85.12 264 GLY A CA 1
ATOM 2162 C C . GLY A 1 264 ? -23.754 -4.582 17.343 1.00 85.12 264 GLY A C 1
ATOM 2163 O O . GLY A 1 264 ? -23.783 -3.998 18.427 1.00 85.12 264 GLY A O 1
ATOM 2164 N N . LYS A 1 265 ? -24.746 -5.392 16.959 1.00 89.06 265 LYS A N 1
ATOM 2165 C CA . LYS A 1 265 ? -25.956 -5.619 17.766 1.00 89.06 265 LYS A CA 1
ATOM 2166 C C . LYS A 1 265 ? -25.642 -6.309 19.093 1.00 89.06 265 LYS A C 1
ATOM 2168 O O . LYS A 1 265 ? -26.271 -5.985 20.095 1.00 89.06 265 LYS A O 1
ATOM 2173 N N . GLU A 1 266 ? -24.672 -7.215 19.096 1.00 92.88 266 GLU A N 1
ATOM 2174 C CA . GLU A 1 266 ? -24.322 -8.031 20.257 1.00 92.88 266 GLU A CA 1
ATOM 2175 C C . GLU A 1 266 ? -23.720 -7.196 21.395 1.00 92.88 266 GLU A C 1
ATOM 2177 O O . GLU A 1 266 ? -24.235 -7.226 22.513 1.00 92.88 266 GLU A O 1
ATOM 2182 N N . SER A 1 267 ? -22.720 -6.352 21.108 1.00 93.50 267 SER A N 1
ATOM 2183 C CA . SER A 1 267 ? -22.143 -5.443 22.110 1.00 93.50 267 SER A CA 1
ATOM 2184 C C . SER A 1 267 ? -23.199 -4.498 22.690 1.00 93.50 267 SER A C 1
ATOM 2186 O O . SER A 1 267 ? -23.258 -4.291 23.901 1.00 93.50 267 SER A O 1
ATOM 2188 N N . ILE A 1 268 ? -24.108 -3.986 21.852 1.00 93.00 268 ILE A N 1
ATOM 2189 C CA . ILE A 1 268 ? -25.222 -3.137 22.303 1.00 93.00 268 ILE A CA 1
ATOM 2190 C C . ILE A 1 268 ? -26.186 -3.917 23.208 1.00 93.00 268 ILE A C 1
ATOM 2192 O O . ILE A 1 268 ? -26.670 -3.369 24.199 1.00 93.00 268 ILE A O 1
ATOM 2196 N N . GLN A 1 269 ? -26.493 -5.176 22.886 1.00 94.12 269 GLN A N 1
ATOM 2197 C CA . GLN A 1 269 ? -27.351 -6.026 23.714 1.00 94.12 269 GLN A CA 1
ATOM 2198 C C . GLN A 1 269 ? -26.716 -6.303 25.077 1.00 94.12 269 GLN A C 1
ATOM 2200 O O . GLN A 1 269 ? -27.395 -6.135 26.090 1.00 94.12 269 GLN A O 1
ATOM 2205 N N . LYS A 1 270 ? -25.418 -6.629 25.120 1.00 94.94 270 LYS A N 1
ATOM 2206 C CA . LYS A 1 270 ? -24.672 -6.806 26.376 1.00 94.94 270 LYS A CA 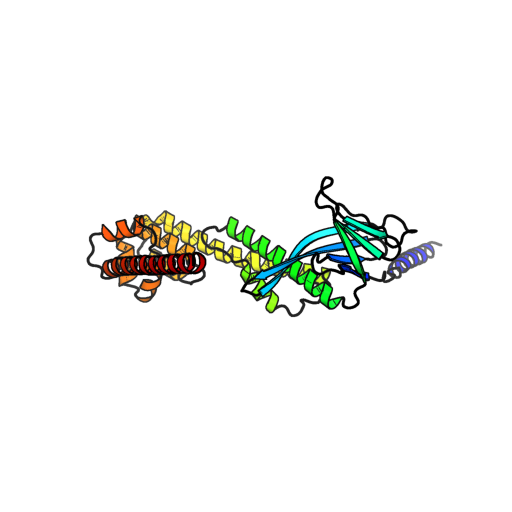1
ATOM 2207 C C . LYS A 1 270 ? -24.707 -5.547 27.242 1.00 94.94 270 LYS A C 1
ATOM 2209 O O . LYS A 1 270 ? -25.065 -5.620 28.413 1.00 94.94 270 LYS A O 1
ATOM 2214 N N . ILE A 1 271 ? -24.461 -4.376 26.651 1.00 94.81 271 ILE A N 1
ATOM 2215 C CA . ILE A 1 271 ? -24.530 -3.086 27.360 1.00 94.81 271 ILE A CA 1
ATOM 2216 C C . ILE A 1 271 ? -25.945 -2.796 27.880 1.00 94.81 271 ILE A C 1
ATOM 2218 O O . ILE A 1 271 ? -26.107 -2.285 28.988 1.00 94.81 271 ILE A O 1
ATOM 2222 N N . ARG A 1 272 ? -26.991 -3.117 27.107 1.00 93.50 272 ARG A N 1
ATOM 2223 C CA . ARG A 1 272 ? -28.387 -2.947 27.550 1.00 93.50 272 ARG A CA 1
ATOM 2224 C C . ARG A 1 272 ? -28.736 -3.862 28.719 1.00 93.50 272 ARG A C 1
ATOM 2226 O O . ARG A 1 272 ? -29.401 -3.391 29.641 1.00 93.50 272 ARG A O 1
ATOM 2233 N N . ALA A 1 273 ? -28.291 -5.114 28.667 1.00 94.50 273 ALA A N 1
ATOM 2234 C CA . ALA A 1 273 ? -28.552 -6.123 29.687 1.00 94.50 273 ALA A CA 1
ATOM 2235 C C . ALA A 1 273 ? -27.786 -5.872 30.994 1.00 94.50 273 ALA A C 1
ATOM 2237 O O . ALA A 1 273 ? -28.236 -6.312 32.043 1.00 94.50 273 ALA A O 1
ATOM 2238 N N . ALA A 1 274 ? -26.665 -5.146 30.956 1.00 94.38 274 ALA A N 1
ATOM 2239 C CA . ALA A 1 274 ? -25.873 -4.873 32.150 1.00 94.38 274 ALA A CA 1
ATOM 2240 C C . ALA A 1 274 ? -26.653 -4.059 33.199 1.00 94.38 274 ALA A C 1
ATOM 2242 O O . ALA A 1 274 ? -27.160 -2.968 32.909 1.00 94.38 274 ALA A O 1
ATOM 2243 N N . GLU A 1 275 ? -26.712 -4.559 34.429 1.00 92.06 275 GLU A N 1
ATOM 2244 C CA . GLU A 1 275 ? -27.345 -3.891 35.568 1.00 92.06 275 GLU A CA 1
ATOM 2245 C C . GLU A 1 275 ? -26.416 -2.799 36.119 1.00 92.06 275 GLU A C 1
ATOM 2247 O O . GLU A 1 275 ? -25.558 -3.034 36.962 1.00 92.06 275 GLU A O 1
ATOM 2252 N N . THR A 1 276 ? -26.542 -1.583 35.583 1.00 92.06 276 THR A N 1
ATOM 2253 C CA . THR A 1 276 ? -25.739 -0.424 35.993 1.00 92.06 276 THR A CA 1
ATOM 2254 C C . THR A 1 276 ? -26.519 0.880 35.859 1.00 92.06 276 THR A C 1
ATOM 2256 O O . THR A 1 276 ? -27.369 1.027 34.974 1.00 92.06 276 THR A O 1
ATOM 2259 N N . ASN A 1 277 ? -26.167 1.852 36.703 1.00 89.62 277 ASN A N 1
ATOM 2260 C CA . ASN A 1 277 ? -26.648 3.232 36.642 1.00 89.62 277 ASN A CA 1
ATOM 2261 C C . ASN A 1 277 ? -25.671 4.181 35.927 1.00 89.62 277 ASN A C 1
ATOM 2263 O O . ASN A 1 277 ? -25.912 5.388 35.916 1.00 89.62 277 ASN A O 1
ATOM 2267 N N . SER A 1 278 ? -24.593 3.656 35.328 1.00 91.81 278 SER A N 1
ATOM 2268 C CA . SER A 1 278 ? -23.590 4.474 34.639 1.00 91.81 278 SER A CA 1
ATOM 2269 C C . SER A 1 278 ? -24.238 5.379 33.575 1.00 91.81 278 SER A C 1
ATOM 2271 O O . SER A 1 278 ? -25.020 4.894 32.740 1.00 91.81 278 SER A O 1
ATOM 2273 N N . PRO A 1 279 ? -23.922 6.690 33.558 1.00 92.19 279 PRO A N 1
ATOM 2274 C CA . PRO A 1 279 ? -24.426 7.612 32.542 1.00 92.19 279 PRO A CA 1
ATOM 2275 C C . PRO A 1 279 ? -23.990 7.188 31.135 1.00 92.19 279 PRO A C 1
ATOM 2277 O O . PRO A 1 279 ? -24.754 7.356 30.180 1.00 92.19 279 PRO A O 1
ATOM 2280 N N . PHE A 1 280 ? -22.831 6.534 31.012 1.00 94.12 280 PHE A N 1
ATOM 2281 C CA . PHE A 1 280 ? -22.312 6.050 29.739 1.00 94.12 280 PHE A CA 1
ATOM 2282 C C . PHE A 1 280 ? -23.245 5.037 29.057 1.00 94.12 280 PHE A C 1
ATOM 2284 O O . PHE A 1 280 ? -23.426 5.077 27.840 1.00 94.12 280 PHE A O 1
ATOM 2291 N N . LYS A 1 281 ? -23.950 4.185 29.820 1.00 94.69 281 LYS A N 1
ATOM 2292 C CA . LYS A 1 281 ? -24.971 3.278 29.258 1.00 94.69 281 LYS A CA 1
ATOM 2293 C C . LYS A 1 281 ? -26.051 4.052 28.496 1.00 94.69 281 LYS A C 1
ATOM 2295 O O . LYS A 1 281 ? -26.476 3.640 27.414 1.00 94.69 281 LYS A O 1
ATOM 2300 N N . ARG A 1 282 ? -26.509 5.175 29.060 1.00 92.88 282 ARG A N 1
ATOM 2301 C CA . ARG A 1 282 ? -27.533 6.029 28.438 1.00 92.88 282 ARG A CA 1
ATOM 2302 C C . ARG A 1 282 ? -26.982 6.720 27.195 1.00 92.88 282 ARG A C 1
ATOM 2304 O O . ARG A 1 282 ? -27.695 6.788 26.195 1.00 92.88 282 ARG A O 1
ATOM 2311 N N . GLU A 1 283 ? -25.731 7.174 27.243 1.00 93.81 283 GLU A N 1
ATOM 2312 C CA . GLU A 1 283 ? -25.029 7.772 26.101 1.00 93.81 283 GLU A CA 1
ATOM 2313 C C . GLU A 1 283 ? -24.937 6.788 24.924 1.00 93.81 283 GLU A C 1
ATOM 2315 O O . GLU A 1 283 ? -25.399 7.122 23.836 1.00 93.81 283 GLU A O 1
ATOM 2320 N N . VAL A 1 284 ? -24.489 5.546 25.149 1.00 93.62 284 VAL A N 1
ATOM 2321 C CA . VAL A 1 284 ? -24.417 4.500 24.106 1.00 93.62 284 VAL A CA 1
ATOM 2322 C C . VAL A 1 284 ? -25.784 4.248 23.462 1.00 93.62 284 VAL A C 1
ATOM 2324 O O . VAL A 1 284 ? -25.914 4.172 22.238 1.00 93.62 284 VAL A O 1
ATOM 2327 N N . ILE A 1 285 ? -26.840 4.112 24.273 1.00 91.62 285 ILE A N 1
ATOM 2328 C CA . ILE A 1 285 ? -28.193 3.845 23.760 1.00 91.62 285 ILE A CA 1
ATOM 2329 C C . ILE A 1 285 ? -28.721 5.042 22.959 1.00 91.62 285 ILE A C 1
ATOM 2331 O O . ILE A 1 285 ? -29.366 4.844 21.924 1.00 91.62 285 ILE A O 1
ATOM 2335 N N . LYS A 1 286 ? -28.465 6.270 23.427 1.00 93.31 286 LYS A N 1
ATOM 2336 C CA . LYS A 1 286 ? -28.862 7.506 22.743 1.00 93.31 286 LYS A CA 1
ATOM 2337 C C . LYS A 1 286 ? -28.139 7.650 21.406 1.00 93.31 286 LYS A C 1
ATOM 2339 O O . LYS A 1 286 ? -28.818 7.847 20.400 1.00 93.31 286 LYS A O 1
ATOM 2344 N N . ASP A 1 287 ? -26.819 7.485 21.396 1.00 90.31 287 ASP A N 1
ATOM 2345 C CA . ASP A 1 287 ? -25.982 7.563 20.196 1.00 90.31 287 ASP A CA 1
ATOM 2346 C C . ASP A 1 287 ? -26.484 6.586 19.124 1.00 90.31 287 ASP A C 1
ATOM 2348 O O . ASP A 1 287 ? -26.865 6.987 18.026 1.00 90.31 287 ASP A O 1
ATOM 2352 N N . ARG A 1 288 ? -26.681 5.310 19.483 1.00 88.94 288 ARG A N 1
ATOM 2353 C CA . ARG A 1 288 ? -27.169 4.289 18.537 1.00 88.94 288 ARG A CA 1
ATOM 2354 C C . ARG A 1 288 ? -28.570 4.569 17.994 1.00 88.94 288 ARG A C 1
ATOM 2356 O O . ARG A 1 288 ? -28.841 4.282 16.823 1.00 88.94 288 ARG A O 1
ATOM 2363 N N . ARG A 1 289 ? -29.468 5.140 18.804 1.00 87.69 289 ARG A N 1
ATOM 2364 C CA . ARG A 1 289 ? -30.788 5.589 18.323 1.00 87.69 289 ARG A CA 1
ATOM 2365 C C . ARG A 1 289 ? -30.649 6.732 17.317 1.00 87.69 289 ARG A C 1
ATOM 2367 O O . ARG A 1 289 ? -31.310 6.692 16.282 1.00 87.69 289 ARG A O 1
ATOM 2374 N N . GLN A 1 290 ? -29.788 7.710 17.596 1.00 86.81 290 GLN A N 1
ATOM 2375 C CA . GLN A 1 290 ? -29.549 8.853 16.712 1.00 86.81 290 GLN A CA 1
ATOM 2376 C C . GLN A 1 290 ? -28.920 8.427 15.382 1.00 86.81 290 GLN A C 1
ATOM 2378 O O . GLN A 1 290 ? -29.439 8.811 14.333 1.00 8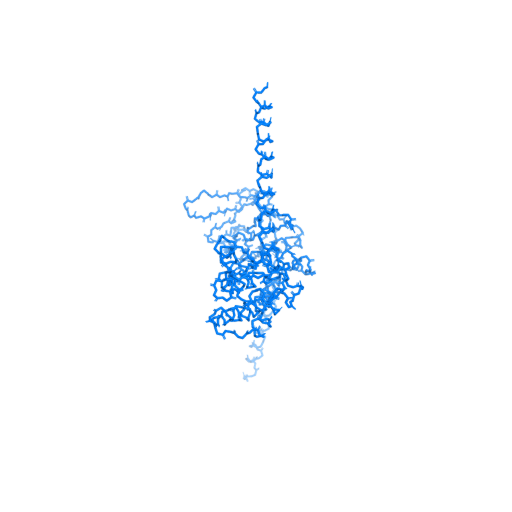6.81 290 GLN A O 1
ATOM 2383 N N . THR A 1 291 ? -27.895 7.567 15.398 1.00 82.25 291 THR A N 1
ATOM 2384 C CA . THR A 1 291 ? -27.279 7.030 14.172 1.00 82.25 291 THR A CA 1
ATOM 2385 C C . THR A 1 291 ? -28.305 6.291 13.311 1.00 82.25 291 THR A C 1
ATOM 2387 O O . THR A 1 291 ? -28.392 6.523 12.108 1.00 82.25 291 THR A O 1
ATOM 2390 N N . THR A 1 292 ? -29.138 5.443 13.924 1.00 81.44 292 THR A N 1
ATOM 2391 C CA . THR A 1 292 ? -30.171 4.682 13.199 1.00 81.44 292 THR A CA 1
ATOM 2392 C C . THR A 1 292 ? -31.212 5.612 12.569 1.00 81.44 292 THR A C 1
ATOM 2394 O O . THR A 1 292 ? -31.544 5.462 11.396 1.00 81.44 292 THR A O 1
ATOM 2397 N N . ALA A 1 293 ? -31.695 6.611 13.315 1.00 81.88 293 ALA A N 1
ATOM 2398 C CA . ALA A 1 293 ? -32.625 7.609 12.789 1.00 81.88 293 ALA A CA 1
ATOM 2399 C C . ALA A 1 293 ? -32.015 8.422 11.635 1.00 81.88 293 ALA A C 1
ATOM 2401 O O . ALA A 1 293 ? -32.708 8.703 10.659 1.00 81.88 293 ALA A O 1
ATOM 2402 N N . MET A 1 294 ? -30.733 8.786 11.724 1.00 82.06 294 MET A N 1
ATOM 2403 C CA . MET A 1 294 ? -30.035 9.502 10.655 1.00 82.06 294 MET A CA 1
ATOM 2404 C C . MET A 1 294 ? -29.939 8.655 9.382 1.00 82.06 294 MET A C 1
ATOM 2406 O O . MET A 1 294 ? -30.285 9.143 8.310 1.00 82.06 294 MET A O 1
ATOM 2410 N N . LEU A 1 295 ? -29.550 7.382 9.496 1.00 79.31 295 LEU A N 1
ATOM 2411 C CA . LEU A 1 295 ? -29.476 6.463 8.356 1.00 79.31 295 LEU A CA 1
ATOM 2412 C C . LEU A 1 295 ? -30.839 6.272 7.678 1.00 79.31 295 LEU A C 1
ATOM 2414 O O . LEU A 1 295 ? -30.918 6.310 6.453 1.00 79.31 295 LEU A O 1
ATOM 2418 N N . ILE A 1 296 ? -31.916 6.140 8.461 1.00 83.31 296 ILE A N 1
ATOM 2419 C CA . ILE A 1 296 ? -33.283 6.057 7.927 1.00 83.31 296 ILE A CA 1
ATOM 2420 C C . ILE A 1 296 ? -33.636 7.338 7.166 1.00 83.31 296 ILE A C 1
ATOM 2422 O O . ILE A 1 296 ? -34.084 7.253 6.027 1.00 83.31 296 ILE A O 1
ATOM 2426 N N . LYS A 1 297 ? -33.382 8.519 7.749 1.00 85.19 297 LYS A N 1
ATOM 2427 C CA . LYS A 1 297 ? -33.651 9.812 7.095 1.00 85.19 297 LYS A CA 1
ATOM 2428 C C . LYS A 1 297 ? -32.903 9.952 5.768 1.00 85.19 297 LYS A C 1
ATOM 2430 O O . LYS A 1 297 ? -33.499 10.344 4.766 1.00 85.19 297 LYS A O 1
ATOM 2435 N N . VAL A 1 298 ? -31.619 9.599 5.749 1.00 82.56 298 VAL A N 1
ATOM 2436 C CA . VAL A 1 298 ? -30.792 9.626 4.535 1.00 82.56 298 VAL A CA 1
ATOM 2437 C C . VAL A 1 298 ? -31.343 8.654 3.487 1.00 82.56 298 VAL A C 1
ATOM 2439 O O . VAL A 1 298 ? -31.533 9.046 2.338 1.00 82.56 298 VAL A O 1
ATOM 2442 N N . GLY A 1 299 ? -31.688 7.424 3.878 1.00 78.06 299 GLY A N 1
ATOM 2443 C CA . GLY A 1 299 ? -32.302 6.441 2.981 1.00 78.06 299 GLY A CA 1
ATOM 2444 C C . GLY A 1 299 ? -33.635 6.915 2.393 1.00 78.06 299 GLY A C 1
ATOM 2445 O O . GLY A 1 299 ? -33.843 6.814 1.186 1.00 78.06 299 GLY A O 1
ATOM 2446 N N . THR A 1 300 ? -34.511 7.505 3.215 1.00 85.19 300 THR A N 1
ATOM 2447 C CA . THR A 1 300 ? -35.789 8.064 2.744 1.00 85.19 300 THR A CA 1
ATOM 2448 C C . THR A 1 300 ? -35.597 9.225 1.772 1.00 85.19 300 THR A C 1
ATOM 2450 O O . THR A 1 300 ? -36.336 9.326 0.796 1.00 85.19 300 THR A O 1
ATOM 2453 N N . LEU A 1 301 ? -34.579 10.067 1.987 1.00 89.44 301 LEU A N 1
ATOM 2454 C CA . LEU A 1 301 ? -34.256 11.171 1.085 1.00 89.44 301 LEU A CA 1
ATOM 2455 C C . LEU A 1 301 ? -33.787 10.656 -0.282 1.00 89.44 301 LEU A C 1
ATOM 2457 O O . LEU A 1 301 ? -34.278 11.119 -1.309 1.00 89.44 301 LEU A O 1
ATOM 2461 N N . TYR A 1 302 ? -32.883 9.670 -0.308 1.00 86.56 302 TYR A N 1
ATOM 2462 C CA . TYR A 1 302 ? -32.423 9.065 -1.561 1.00 86.56 302 TYR A CA 1
ATOM 2463 C C . TYR A 1 302 ? -33.545 8.335 -2.305 1.00 86.56 302 TYR A C 1
ATOM 2465 O O . TYR A 1 302 ? -33.620 8.435 -3.528 1.00 86.56 302 TYR A O 1
ATOM 2473 N N . ALA A 1 303 ? -34.448 7.656 -1.591 1.00 84.62 303 ALA A N 1
ATOM 2474 C CA . ALA A 1 303 ? -35.620 7.031 -2.200 1.00 84.62 303 ALA A CA 1
ATOM 2475 C C . ALA A 1 303 ? -36.550 8.074 -2.844 1.00 84.62 303 ALA A C 1
ATOM 2477 O O . ALA A 1 303 ? -36.961 7.903 -3.990 1.00 84.62 303 ALA A O 1
ATOM 2478 N N . ALA A 1 304 ? -36.827 9.183 -2.149 1.00 86.94 304 ALA A N 1
ATOM 2479 C CA . ALA A 1 304 ? -37.640 10.275 -2.684 1.00 86.94 304 ALA A CA 1
ATOM 2480 C C . ALA A 1 304 ? -37.001 10.927 -3.923 1.00 86.94 304 ALA A C 1
ATOM 2482 O O . ALA A 1 304 ? -37.686 11.162 -4.918 1.00 86.94 304 ALA A O 1
ATOM 2483 N N . LEU A 1 305 ? -35.683 11.161 -3.899 1.00 86.25 305 LEU A N 1
ATOM 2484 C CA . LEU A 1 305 ? -34.935 11.669 -5.054 1.00 86.25 305 LEU A CA 1
ATOM 2485 C C . LEU A 1 305 ? -34.958 10.688 -6.233 1.00 86.25 305 LEU A C 1
ATOM 2487 O O . LEU A 1 305 ? -35.138 11.112 -7.369 1.00 86.25 305 LEU A O 1
ATOM 2491 N N . GLY A 1 306 ? -34.829 9.383 -5.979 1.00 85.19 306 GLY A N 1
ATOM 2492 C CA . GLY A 1 306 ? -34.934 8.353 -7.014 1.00 85.19 306 GLY A CA 1
ATOM 2493 C C . GLY A 1 306 ? -36.306 8.340 -7.691 1.00 85.19 306 GLY A C 1
ATOM 2494 O O . GLY A 1 306 ? -36.382 8.328 -8.918 1.00 85.19 306 GLY A O 1
ATOM 2495 N N . VAL A 1 307 ? -37.388 8.421 -6.907 1.00 88.25 307 VAL A N 1
ATOM 2496 C CA . VAL A 1 307 ? -38.761 8.534 -7.433 1.00 88.25 307 VAL A CA 1
ATOM 2497 C C . VAL A 1 307 ? -38.927 9.803 -8.270 1.00 88.25 307 VAL A C 1
ATOM 2499 O O . VAL A 1 307 ? -39.499 9.741 -9.355 1.00 88.25 307 VAL A O 1
ATOM 2502 N N . LEU A 1 308 ? -38.385 10.936 -7.811 1.00 88.31 308 LEU A N 1
ATOM 2503 C CA . LEU A 1 308 ? -38.418 12.198 -8.552 1.00 88.31 308 LEU A CA 1
ATOM 2504 C C . LEU A 1 308 ? -37.699 12.083 -9.906 1.00 88.31 308 LEU A C 1
ATOM 2506 O O . LEU A 1 308 ? -38.230 12.524 -10.919 1.00 88.31 308 LEU A O 1
ATOM 2510 N N . VAL A 1 309 ? -36.514 11.467 -9.940 1.00 87.69 309 VAL A N 1
ATOM 2511 C CA . VAL A 1 309 ? -35.746 11.266 -11.178 1.00 87.69 309 VAL A CA 1
ATOM 2512 C C . VAL A 1 309 ? -36.492 10.350 -12.148 1.00 87.69 309 VAL A C 1
ATOM 2514 O O . VAL A 1 309 ? -36.618 10.692 -13.318 1.00 87.69 309 VAL A O 1
ATOM 2517 N N . VAL A 1 310 ? -37.040 9.224 -11.678 1.00 86.19 310 VAL A N 1
ATOM 2518 C CA . VAL A 1 310 ? -37.838 8.317 -12.525 1.00 86.19 310 VAL A CA 1
ATOM 2519 C C . VAL A 1 310 ? -39.067 9.032 -13.084 1.00 86.19 310 VAL A C 1
ATOM 2521 O O . VAL A 1 310 ? -39.346 8.920 -14.274 1.00 86.19 310 VAL A O 1
ATOM 2524 N N . TYR A 1 311 ? -39.764 9.811 -12.256 1.00 87.00 311 TYR A N 1
ATOM 2525 C CA . TYR A 1 311 ? -40.908 10.613 -12.688 1.00 87.00 311 TYR A CA 1
ATOM 2526 C C . TYR A 1 311 ? -40.532 11.654 -13.754 1.00 87.00 311 TYR A C 1
ATOM 2528 O O . TYR A 1 311 ? -41.281 11.846 -14.706 1.00 87.00 311 TYR A O 1
ATOM 2536 N N . LEU A 1 312 ? -39.371 12.304 -13.622 1.00 85.19 312 LEU A N 1
ATOM 2537 C CA . LEU A 1 312 ? -38.877 13.281 -14.597 1.00 85.19 312 LEU A CA 1
ATOM 2538 C C . LEU A 1 312 ? -38.409 12.645 -15.916 1.00 85.19 312 LEU A C 1
ATOM 2540 O O . LEU A 1 312 ? -38.450 13.319 -16.935 1.00 85.19 312 LEU A O 1
ATOM 2544 N N . ILE A 1 313 ? -37.963 11.384 -15.908 1.00 86.50 313 ILE A N 1
ATOM 2545 C CA . ILE A 1 313 ? -37.572 10.640 -17.121 1.00 86.50 313 ILE A CA 1
ATOM 2546 C C . ILE A 1 313 ? -38.797 10.060 -17.843 1.00 86.50 313 ILE A C 1
ATOM 2548 O O . ILE A 1 313 ? -38.801 9.946 -19.064 1.00 86.50 313 ILE A O 1
ATOM 2552 N N . ALA A 1 314 ? -39.825 9.659 -17.094 1.00 82.38 314 ALA A N 1
ATOM 2553 C CA . ALA A 1 314 ? -41.047 9.063 -17.633 1.00 82.38 314 ALA A CA 1
ATOM 2554 C C . ALA A 1 314 ? -42.029 10.087 -18.237 1.00 82.38 314 ALA A C 1
ATOM 2556 O O . ALA A 1 314 ? -43.112 9.699 -18.679 1.00 82.38 314 ALA A O 1
ATOM 2557 N N . ARG A 1 315 ? -41.677 11.374 -18.225 1.00 66.94 315 ARG A N 1
ATOM 2558 C CA . ARG A 1 315 ? -42.484 12.489 -18.716 1.00 66.94 315 ARG A CA 1
ATOM 2559 C C . ARG A 1 315 ? -41.809 13.146 -19.911 1.00 66.94 315 ARG A C 1
ATOM 2561 O O . ARG A 1 315 ? -42.561 13.553 -20.821 1.00 66.94 315 ARG A O 1
#

Foldseek 3Di:
DVPVVVVVVVVVVVVVVPPPPVFDWWWKFFPDPVWTKIWIDGQFKIKIWTWDWDQDPLGIFIAGPDIWMWTADDPVQSFFTDTDQWTWHDDPNWIWIWGHPDPPDDTDTTTMDTDPCLLVVQLRLLRNLQLNVLVVLQVVLCVVQVLAGDDSSVSSVVSVPDPCSRPHNVVSNVVSVVVSVVVSVVSCVVRVVLVVLLVVCLVCVLPDDLVSLLVSLVVQVDPRRLSSNLSNLQSCLQRPVVSVLVSCVVPVVCLVSSLVSQDDPVSLVSLVPDDDPRVSSVVSVVSVVVVVVVVVVVVVVVVVVVVVVVVVVVD

pLDDT: mean 87.41, std 13.54, range [34.38, 97.94]

Radius of gyration: 30.9 Å; chains: 1; bounding box: 106×33×80 Å

Sequence (315 aa):
MKNIVFIWAMSLCMVNVYGKGTSKKLFLSSTKKKHTVFIEINDQSAYLFRLGYWNKPMGSSYSLIQTDTLSRQSSIDAYLFIGTNTKIQKDQNKLYVLLSDTPDKKVLKIEIDTVTNETEINQYINNGYWHTNFSTLSVEVNAMYPIDHYSFYEGYRYWDRFTNTQIYYQDFRAFADNKLKIIRDSVIEAKSSRSQLTQHTVNNISTISYTELKNNLIALSDDSERGYFSTIVHAVCMQRTDLLFKLADDNPSLKEKLLYAIQGKESIQKIRAAETNSPFKREVIKDRRQTTAMLIKVGTLYAALGVLVVYLIAR

Organism: NCBI:txid3048013

Secondary structure (DSSP, 8-state):
--SHHHHHHHHHHHHTTS-------EEEEESSTTSEEEEEE-SSEEEEEEEEEEEETTEEEEEEEEEEEEEE--SSSTT-EE-SSEEEEEETTEEEEEE-SSTTSPPEEEEEEE-S-HHHHHHHHHHHHHHHHHHHHHHHHHHH-TTS---TTHHHHHHTT-S-TTS-HHHHHHHHHHHHHHHHHHHHHHHHHHHHHHHHHHHTTTT--HHHHHHHHHHT-SGGGHHHHHHHHHHHHHH-HHHHHHHHHH-GGGHHHHHHH--SHHHHHHHHHS----HHHHHHHHHHHHHHHHHHHHHHHHHHHHHHHHHHH--